Protein AF-A0A9E5NJ63-F1 (afdb_monomer)

Mean predicted aligned error: 15.8 Å

Foldseek 3Di:
DVVVVVVVLPKPKDWLVRVCVVVVHDSVVSVVVVVVCVVVVQKDWDDDPDPPITIITGDPVVCVVVVVVPQDPLNVLQVQLVVLLVVQLVCCVVPVDADEPVSLVSNVPNVVVDDDALSSLLRSQQNCLQRVHPNVVSLVVSVVNVHPSVVVLVVQCVDPDLSSVQSSCVVVVNHDPVSSVVNPPPPPD

Nearest PDB structures (foldseek):
  1ub9-assembly1_A-2  TM=7.214E-01  e=1.408E-01  Pyrococcus horikoshii OT3
  7syo-assembly1_a  TM=7.250E-01  e=2.436E-01  Oryctolagus cuniculus
  2fxa-assembly3_B  TM=5.605E-01  e=1.488E-01  Bacillus subtilis
  5hli-assembly1_A  TM=5.638E-01  e=3.575E-01  Staphylococcus epidermidis
  4nb5-assembly1_C  TM=4.448E-01  e=1.131E-01  Mycobacterium tuberculosis H37Rv

Solvent-accessible surface area (backbone atoms only — not comparable to full-atom values): 10705 Å² total; per-residue (Å²): 119,71,64,61,59,60,54,68,68,55,68,67,70,43,41,57,68,62,50,18,67,74,70,75,46,53,66,66,61,44,49,55,52,50,50,56,38,37,77,69,47,46,33,43,80,45,90,44,101,46,97,85,49,57,31,35,31,63,31,70,84,43,48,63,62,49,60,63,68,68,49,49,75,63,53,52,40,40,53,52,22,51,55,50,48,56,52,42,52,52,42,25,77,75,70,70,47,67,54,50,60,76,54,49,53,48,44,54,68,40,41,92,78,58,87,70,52,47,70,55,32,48,52,51,34,56,16,20,33,56,58,66,47,69,46,71,60,42,49,52,52,21,46,76,55,71,33,68,52,70,61,50,50,58,55,37,55,69,39,90,49,50,62,28,20,40,36,41,28,50,75,71,70,64,68,48,84,53,49,53,72,70,74,55,78,80,80,83,122

Sequence (189 aa):
MIEETRAALVAQEMSQDKIAHKLGLSEDEVEEVLAYLRDRRLIRWLPAESEEEKVFELAHEYMVNKIWVWESKEDVALKRASNLLRRELSNYQKLGLLMGRGGLEVVSEPREALSLSAEELEFVLRSTLAAGYEMGYWLERARDGGVAVEGILKGELESAVPNTRANVAKVLGLWSPELVRGEAIAWLA

pLDDT: mean 78.01, std 18.15, range [33.75, 97.69]

Secondary structure (DSSP, 8-state):
-HHHHHHHTS---EEHHHHHHHHT--HHHHHHHHHHHHHTTSEEEEE-SSTT-EEEEE-HHHHHHHHHHHS-HHHHHHHHHHHHHHHHHHHHHHH-PPPPHHHHHHHHTTGGG----HHHHHHHHHHHHHHTSSHHHHHHHHHHTT--HHHHHHHHHT-S-HHHHHHHHHHTT---HHHHTT--GGG--

Radius of gyration: 27.17 Å; Cα contacts (8 Å, |Δi|>4): 186; chains: 1; bounding box: 62×34×77 Å

Structure (mmCIF, N/CA/C/O backbone):
data_AF-A0A9E5NJ63-F1
#
_entry.id   AF-A0A9E5NJ63-F1
#
loop_
_atom_site.group_PDB
_atom_site.id
_atom_site.type_symbol
_atom_site.label_atom_id
_atom_site.label_alt_id
_atom_site.label_comp_id
_atom_site.label_asym_id
_atom_site.label_entity_id
_atom_site.label_seq_id
_atom_site.pdbx_PDB_ins_code
_atom_site.Cartn_x
_atom_site.Cartn_y
_atom_site.Cartn_z
_atom_site.occupancy
_atom_site.B_iso_or_equiv
_atom_site.auth_seq_id
_atom_site.auth_comp_id
_atom_site.auth_asym_id
_atom_site.auth_atom_id
_atom_site.pdbx_PDB_model_num
ATOM 1 N N . MET A 1 1 ? -5.092 21.892 17.010 1.00 38.78 1 MET A N 1
ATOM 2 C CA . MET A 1 1 ? -6.360 21.242 16.609 1.00 38.78 1 MET A CA 1
ATOM 3 C C . MET A 1 1 ? -6.525 19.804 17.108 1.00 38.78 1 MET A C 1
ATOM 5 O O . MET A 1 1 ? -7.651 19.434 17.390 1.00 38.78 1 MET A O 1
ATOM 9 N N . ILE A 1 2 ? -5.481 18.973 17.269 1.00 40.16 2 ILE A N 1
ATOM 10 C CA . ILE A 1 2 ? -5.667 17.599 17.803 1.00 40.16 2 ILE A CA 1
ATOM 11 C C . ILE A 1 2 ? -5.846 17.580 19.340 1.00 40.16 2 ILE A C 1
ATOM 13 O O . ILE A 1 2 ? -6.562 16.730 19.861 1.00 40.16 2 ILE A O 1
ATOM 17 N N . GLU A 1 3 ? -5.287 18.550 20.070 1.00 34.38 3 GLU A N 1
ATOM 18 C CA . GLU A 1 3 ? -5.418 18.633 21.538 1.00 34.38 3 GLU A CA 1
ATOM 19 C C . GLU A 1 3 ? -6.803 19.069 22.034 1.00 34.38 3 GLU A C 1
ATOM 21 O O . GLU A 1 3 ? -7.262 18.555 23.051 1.00 34.38 3 GLU A O 1
ATOM 26 N N . GLU A 1 4 ? -7.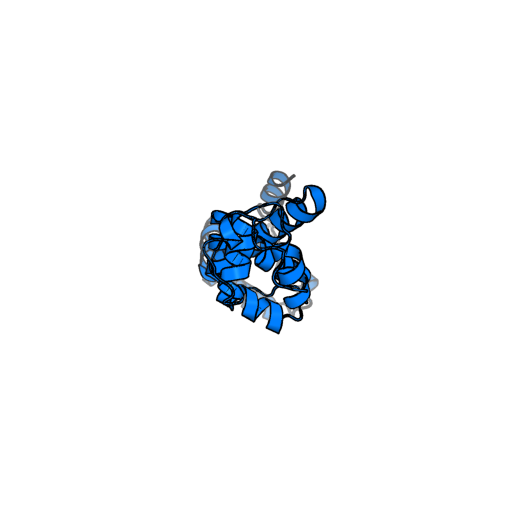520 19.918 21.295 1.00 36.28 4 GLU A N 1
ATOM 27 C CA . GLU A 1 4 ? -8.891 20.324 21.657 1.00 36.28 4 GLU A CA 1
ATOM 28 C C . GLU A 1 4 ? -9.873 19.150 21.546 1.00 36.28 4 GLU A C 1
ATOM 30 O O . GLU A 1 4 ? -10.735 18.972 22.404 1.00 36.28 4 GLU A O 1
ATOM 35 N N . THR A 1 5 ? -9.673 18.265 20.566 1.00 37.00 5 THR A N 1
ATOM 36 C CA . THR A 1 5 ? -10.453 17.021 20.437 1.00 37.00 5 THR A CA 1
ATOM 37 C C . THR A 1 5 ? -10.161 16.034 21.574 1.00 37.00 5 THR A C 1
ATOM 39 O O . THR A 1 5 ? -11.035 15.269 21.968 1.00 37.00 5 THR A O 1
ATOM 42 N N . ARG A 1 6 ? -8.945 16.062 22.140 1.00 34.75 6 ARG A N 1
ATOM 43 C CA . ARG A 1 6 ? -8.534 15.188 23.251 1.00 34.75 6 ARG A CA 1
ATOM 44 C C . ARG A 1 6 ? -9.125 15.640 24.588 1.00 34.75 6 ARG A C 1
ATOM 46 O O . ARG A 1 6 ? -9.427 14.793 25.419 1.00 34.75 6 ARG A O 1
ATOM 53 N N . ALA A 1 7 ? -9.320 16.949 24.762 1.00 33.75 7 ALA A N 1
ATOM 54 C CA . ALA A 1 7 ? -9.982 17.535 25.924 1.00 33.75 7 ALA A CA 1
ATOM 55 C C . ALA A 1 7 ? -11.519 17.470 25.832 1.00 33.75 7 ALA A C 1
ATOM 57 O O . ALA A 1 7 ? -12.177 17.301 26.845 1.00 33.75 7 ALA A O 1
ATOM 58 N N . ALA A 1 8 ? -12.118 17.530 24.638 1.00 36.41 8 ALA A N 1
ATOM 59 C CA . ALA A 1 8 ? -13.574 17.396 24.482 1.00 36.41 8 ALA A CA 1
ATOM 60 C C . ALA A 1 8 ? -14.096 15.957 24.698 1.00 36.41 8 ALA A C 1
ATOM 62 O O . ALA A 1 8 ? -15.280 15.754 24.954 1.00 36.41 8 ALA A O 1
ATOM 63 N N . LEU A 1 9 ? -13.209 14.959 24.617 1.00 41.03 9 LEU A N 1
ATOM 64 C CA . LEU A 1 9 ? -13.460 13.571 25.030 1.00 41.03 9 LEU A CA 1
ATOM 65 C C . LEU A 1 9 ? -13.294 13.357 26.549 1.00 41.03 9 LEU A C 1
ATOM 67 O O . LEU A 1 9 ? -13.453 12.234 27.030 1.00 41.03 9 LEU A O 1
ATOM 71 N N . VAL A 1 10 ? -12.975 14.413 27.306 1.00 43.84 10 VAL A N 1
ATOM 72 C CA . VAL A 1 10 ? -12.920 14.396 28.771 1.00 43.84 10 VAL A CA 1
ATOM 73 C C . VAL A 1 10 ? -14.347 14.523 29.302 1.00 43.84 10 VAL A C 1
ATOM 75 O O . VAL A 1 10 ? -14.981 15.561 29.154 1.00 43.84 10 VAL A O 1
ATOM 78 N N . ALA A 1 11 ? -14.832 13.432 29.901 1.00 51.69 11 ALA A N 1
ATOM 79 C CA . ALA A 1 11 ? -16.025 13.357 30.746 1.00 51.69 11 ALA A CA 1
ATOM 80 C C . ALA A 1 11 ? -17.309 13.953 30.136 1.00 51.69 11 ALA A C 1
ATOM 82 O O . ALA A 1 11 ? -17.865 14.927 30.637 1.00 51.69 11 ALA A O 1
ATOM 83 N N . GLN A 1 12 ? -17.827 13.348 29.063 1.00 58.38 12 GLN A N 1
ATOM 84 C CA . GLN A 1 12 ? -19.203 13.631 28.658 1.00 58.38 12 GLN A CA 1
ATOM 85 C C . GLN A 1 12 ? -20.152 12.837 29.566 1.00 58.38 12 GLN A C 1
ATOM 87 O O . GLN A 1 12 ? -20.436 11.668 29.314 1.00 58.38 12 GLN A O 1
ATOM 92 N N . GLU A 1 13 ? -20.586 13.471 30.651 1.00 65.81 13 GLU A N 1
ATOM 93 C CA . GLU A 1 13 ? -21.641 12.964 31.524 1.00 65.81 13 GLU A CA 1
ATOM 94 C C . GLU A 1 13 ? -22.957 12.881 30.744 1.00 65.81 13 GLU A C 1
ATOM 96 O O . GLU A 1 13 ? -23.382 13.831 30.071 1.00 65.81 13 GLU A O 1
ATOM 101 N N . MET A 1 14 ? -23.599 11.718 30.786 1.00 72.81 14 MET A N 1
ATOM 102 C CA . MET A 1 14 ? -24.884 11.500 30.131 1.00 72.81 14 MET A CA 1
ATOM 103 C C . MET A 1 14 ? -25.823 10.727 31.050 1.00 72.81 14 MET A C 1
ATOM 105 O O . MET A 1 14 ? -25.442 9.708 31.626 1.00 72.81 14 MET A O 1
ATOM 109 N N . SER A 1 15 ? -27.058 11.213 31.167 1.00 76.00 15 SER A N 1
ATOM 110 C CA . SER A 1 15 ? -28.136 10.502 31.849 1.00 76.00 15 SER A CA 1
ATOM 111 C C . SER A 1 15 ? -28.676 9.357 30.988 1.00 76.00 15 SER A C 1
ATOM 113 O O . SER A 1 15 ? -28.612 9.411 29.753 1.00 76.00 15 SER A O 1
ATOM 115 N N . GLN A 1 16 ? -29.212 8.323 31.640 1.00 76.50 16 GLN A N 1
ATOM 116 C CA . GLN A 1 16 ? -29.809 7.151 30.986 1.00 76.50 16 GLN A CA 1
ATOM 117 C C . GLN A 1 16 ? -30.884 7.542 29.960 1.00 76.50 16 GLN A C 1
ATOM 119 O O . GLN A 1 16 ? -30.804 7.128 28.804 1.00 76.50 16 GLN A O 1
ATOM 124 N N . ASP A 1 17 ? -31.805 8.429 30.333 1.00 73.19 17 ASP A N 1
ATOM 125 C CA . ASP A 1 17 ? -32.912 8.887 29.481 1.00 73.19 17 ASP A CA 1
ATOM 126 C C . ASP A 1 17 ? -32.404 9.563 28.203 1.00 73.19 17 ASP A C 1
ATOM 128 O O . ASP A 1 17 ? -32.912 9.356 27.099 1.00 73.19 17 ASP A O 1
ATOM 132 N N . LYS A 1 18 ? -31.324 10.342 28.323 1.00 75.62 18 LYS A N 1
ATOM 133 C CA . LYS A 1 18 ? -30.685 11.015 27.187 1.00 75.62 18 LYS A CA 1
ATOM 134 C C . LYS A 1 18 ? -29.982 10.025 26.257 1.00 75.62 18 LYS A C 1
ATOM 136 O O . LYS A 1 18 ? -29.894 10.287 25.055 1.00 75.62 18 LYS A O 1
ATOM 141 N N . ILE A 1 19 ? -29.464 8.917 26.791 1.00 74.75 19 ILE A N 1
ATOM 142 C CA . ILE A 1 19 ? -28.866 7.825 26.009 1.00 74.75 19 ILE A CA 1
ATOM 143 C C . ILE A 1 19 ? -29.966 7.066 25.260 1.00 74.75 19 ILE A C 1
ATOM 145 O O . ILE A 1 19 ? -29.859 6.914 24.042 1.00 74.75 19 ILE A O 1
ATOM 149 N N . ALA A 1 20 ? -31.043 6.683 25.951 1.00 78.81 20 ALA A N 1
ATOM 150 C CA . ALA A 1 20 ? -32.206 6.013 25.368 1.00 78.81 20 ALA A CA 1
ATOM 151 C C . ALA A 1 20 ? -32.820 6.830 24.228 1.00 78.81 20 ALA A C 1
ATOM 153 O O . ALA A 1 20 ? -32.918 6.352 23.095 1.00 78.81 20 ALA A O 1
ATOM 154 N N . HIS A 1 21 ? -33.090 8.113 24.476 1.00 75.62 21 HIS A N 1
ATOM 155 C CA . HIS A 1 21 ? -33.642 9.018 23.473 1.00 75.62 21 HIS A CA 1
ATOM 156 C C . HIS A 1 21 ? -32.721 9.196 22.252 1.00 75.62 21 HIS A C 1
ATOM 158 O O . HIS A 1 21 ? -33.195 9.282 21.121 1.00 75.62 21 HIS A O 1
ATOM 164 N N . LYS A 1 22 ? -31.396 9.276 22.439 1.00 74.75 22 LYS A N 1
ATOM 165 C CA . LYS A 1 22 ? -30.453 9.429 21.314 1.00 74.75 22 LYS A CA 1
ATOM 166 C C . LYS A 1 22 ? -30.319 8.171 20.463 1.00 74.75 22 LYS A C 1
ATOM 168 O O . LYS A 1 22 ? -30.089 8.290 19.263 1.00 74.75 22 LYS A O 1
ATOM 173 N N . LEU A 1 23 ? -30.385 6.998 21.085 1.00 77.62 23 LEU A N 1
ATOM 174 C CA . LEU A 1 23 ? -30.183 5.718 20.408 1.00 77.62 23 LEU A CA 1
ATOM 175 C C . LEU A 1 23 ? -31.492 5.108 19.893 1.00 77.62 23 LEU A C 1
ATOM 177 O O . LEU A 1 23 ? -31.441 4.148 19.132 1.00 77.62 23 LEU A O 1
ATOM 181 N N . GLY A 1 24 ? -32.642 5.675 20.271 1.00 80.06 24 GLY A N 1
ATOM 182 C CA . GLY A 1 24 ? -33.955 5.138 19.915 1.00 80.06 24 GLY A CA 1
ATOM 183 C C . GLY A 1 24 ? -34.227 3.775 20.555 1.00 80.06 24 GLY A C 1
ATOM 184 O O . GLY A 1 24 ? -34.950 2.974 19.971 1.00 80.06 24 GLY A O 1
ATOM 185 N N . LEU A 1 25 ? -33.615 3.508 21.712 1.00 81.56 25 LEU A N 1
ATOM 186 C CA . LEU A 1 25 ? -33.752 2.262 22.471 1.00 81.56 25 LEU A CA 1
ATOM 187 C C . LEU A 1 25 ? -34.706 2.457 23.652 1.00 81.56 25 LEU A C 1
ATOM 189 O O . LEU A 1 25 ? -34.865 3.578 24.141 1.00 81.56 25 LEU A O 1
ATOM 193 N N . SER A 1 26 ? -35.318 1.372 24.125 1.00 83.69 26 SER A N 1
ATOM 194 C CA . SER A 1 26 ? -36.080 1.400 25.377 1.00 83.69 26 SER A CA 1
ATOM 195 C C . SER A 1 26 ? -35.164 1.559 26.596 1.00 83.69 26 SER A C 1
ATOM 197 O O . SER A 1 26 ? -33.975 1.237 26.552 1.00 83.69 26 SER A O 1
ATOM 199 N N . GLU A 1 27 ? -35.714 2.060 27.702 1.00 76.38 27 GLU A N 1
ATOM 200 C CA . GLU A 1 27 ? -34.960 2.249 28.948 1.00 76.38 27 GLU A CA 1
ATOM 201 C C . GLU A 1 27 ? -34.394 0.931 29.495 1.00 76.38 27 GLU A C 1
ATOM 203 O O . GLU A 1 27 ? -33.254 0.929 29.961 1.00 76.38 27 GLU A O 1
ATOM 208 N N . ASP A 1 28 ? -35.130 -0.177 29.348 1.00 78.69 28 ASP A N 1
ATOM 209 C CA . ASP A 1 28 ? -34.710 -1.523 29.762 1.00 78.69 28 ASP A CA 1
ATOM 210 C C . ASP A 1 28 ? -33.508 -2.030 28.939 1.00 78.69 28 ASP A C 1
ATOM 212 O O . ASP A 1 28 ? -32.529 -2.528 29.497 1.00 78.69 28 ASP A O 1
ATOM 216 N N . GLU A 1 29 ? -33.538 -1.857 27.610 1.00 76.56 29 GLU A N 1
ATOM 217 C CA . GLU A 1 29 ? -32.417 -2.220 26.722 1.00 76.56 29 GLU A CA 1
ATOM 218 C C . GLU A 1 29 ? -31.166 -1.394 27.039 1.00 76.56 29 GLU A C 1
ATOM 220 O O . GLU A 1 29 ? -30.039 -1.897 27.027 1.00 76.56 29 GLU A O 1
ATOM 225 N N . VAL A 1 30 ? -31.353 -0.109 27.345 1.00 81.50 30 VAL A N 1
ATOM 226 C CA . VAL A 1 30 ? -30.253 0.764 27.752 1.00 81.50 30 VAL A CA 1
ATOM 227 C C . VAL A 1 30 ? -29.718 0.360 29.121 1.00 81.50 30 VAL A C 1
ATOM 229 O O . VAL A 1 30 ? -28.501 0.341 29.295 1.00 81.50 30 VAL A O 1
ATOM 232 N N . GLU A 1 31 ? -30.572 -0.008 30.076 1.00 83.12 31 GLU A N 1
ATOM 233 C CA . GLU A 1 31 ? -30.134 -0.480 31.391 1.00 83.12 31 GLU A CA 1
ATOM 234 C C . GLU A 1 31 ? -29.288 -1.754 31.282 1.00 83.12 31 GLU A C 1
ATOM 236 O O . GLU A 1 31 ? -28.230 -1.835 31.911 1.00 83.12 31 GLU A O 1
ATOM 241 N N . GLU A 1 32 ? -29.680 -2.708 30.434 1.00 81.38 32 GLU A N 1
ATOM 242 C CA . GLU A 1 32 ? -28.912 -3.935 30.194 1.00 81.38 32 GLU A CA 1
ATOM 243 C C . GLU A 1 32 ? -27.516 -3.628 29.624 1.00 81.38 32 GLU A C 1
ATOM 245 O O . GLU A 1 32 ? -26.496 -4.128 30.117 1.00 81.38 32 GLU A O 1
ATOM 250 N N . VAL A 1 33 ? -27.443 -2.740 28.628 1.00 79.75 33 VAL A N 1
ATOM 251 C CA . VAL A 1 33 ? -26.171 -2.320 28.021 1.00 79.75 33 VAL A CA 1
ATOM 252 C C . VAL A 1 33 ? -25.306 -1.552 29.023 1.00 79.75 33 VAL A C 1
ATOM 254 O O . VAL A 1 33 ? -24.101 -1.803 29.119 1.00 79.75 33 VAL A O 1
ATOM 257 N N . LEU A 1 34 ? -25.887 -0.639 29.802 1.00 82.06 34 LEU A N 1
ATOM 258 C CA . LEU A 1 34 ? -25.162 0.126 30.817 1.00 82.06 34 LEU A CA 1
ATOM 259 C C . LEU A 1 34 ? -24.651 -0.779 31.944 1.00 82.06 34 LEU A C 1
ATOM 261 O O . LEU A 1 34 ? -23.502 -0.630 32.367 1.00 82.06 34 LEU A O 1
ATOM 265 N N . ALA A 1 35 ? -25.441 -1.761 32.386 1.00 81.69 35 ALA A N 1
ATOM 266 C CA . ALA A 1 35 ? -25.008 -2.768 33.349 1.00 81.69 35 ALA A CA 1
ATOM 267 C C . ALA A 1 35 ? -23.819 -3.576 32.806 1.00 81.69 35 ALA A C 1
ATOM 269 O O . ALA A 1 35 ? -22.787 -3.682 33.473 1.00 81.69 35 ALA A O 1
ATOM 270 N N . TYR A 1 36 ? -23.902 -4.041 31.557 1.00 78.69 36 TYR A N 1
ATOM 271 C CA . TYR A 1 36 ? -22.812 -4.753 30.890 1.00 78.69 36 TYR A CA 1
ATOM 272 C C . TYR A 1 36 ? -21.522 -3.917 30.778 1.00 78.69 36 TYR A C 1
ATOM 274 O O . TYR A 1 36 ? -20.415 -4.413 31.022 1.00 78.69 36 TYR A O 1
ATOM 282 N N . LEU A 1 37 ? -21.635 -2.631 30.431 1.00 78.19 37 LEU A N 1
ATOM 283 C CA . LEU A 1 37 ? -20.492 -1.717 30.326 1.00 78.19 37 LEU A CA 1
ATOM 284 C C . LEU A 1 37 ? -19.875 -1.396 31.696 1.00 78.19 37 LEU A C 1
ATOM 286 O O . LEU A 1 37 ? -18.645 -1.325 31.818 1.00 78.19 37 LEU A O 1
ATOM 290 N N . ARG A 1 38 ? -20.708 -1.242 32.730 1.00 78.44 38 ARG A N 1
ATOM 291 C CA . ARG A 1 38 ? -20.284 -1.032 34.121 1.00 78.44 38 ARG A CA 1
ATOM 292 C C . ARG A 1 38 ? -19.521 -2.240 34.652 1.00 78.44 38 ARG A C 1
ATOM 294 O O . ARG A 1 38 ? -18.434 -2.076 35.205 1.00 78.44 38 ARG A O 1
ATOM 301 N N . ASP A 1 39 ? -20.029 -3.448 34.427 1.00 79.44 39 ASP A N 1
ATOM 302 C CA . ASP A 1 39 ? -19.392 -4.690 34.881 1.00 79.44 39 ASP A CA 1
ATOM 303 C C . ASP A 1 39 ? -18.010 -4.888 34.232 1.00 79.44 39 ASP A C 1
ATOM 305 O O . ASP A 1 39 ? -17.082 -5.437 34.830 1.00 79.44 39 ASP A O 1
ATOM 309 N N . ARG A 1 40 ? -17.820 -4.341 33.024 1.00 72.69 40 ARG A N 1
ATOM 310 C CA . ARG A 1 40 ? -16.531 -4.299 32.314 1.00 72.69 40 ARG A CA 1
ATOM 311 C C . ARG A 1 40 ? -15.636 -3.114 32.684 1.00 72.69 40 ARG A C 1
ATOM 313 O O . ARG A 1 40 ? -14.560 -2.990 32.082 1.00 72.69 40 ARG A O 1
ATOM 320 N N . ARG A 1 41 ? -16.055 -2.294 33.657 1.00 72.44 41 ARG A N 1
ATOM 321 C CA . ARG A 1 41 ? -15.396 -1.073 34.156 1.00 72.44 41 ARG A CA 1
ATOM 322 C C . ARG A 1 41 ? -15.131 -0.023 33.071 1.00 72.44 41 ARG A C 1
ATOM 324 O O . ARG A 1 41 ? -14.158 0.718 33.159 1.00 72.44 41 ARG A O 1
ATOM 331 N N . LEU A 1 42 ? -15.957 0.009 32.024 1.00 68.31 42 LEU A N 1
ATOM 332 C CA . LEU A 1 42 ? -15.833 0.978 30.925 1.00 68.31 42 LEU A CA 1
ATOM 333 C C . LEU A 1 42 ? -16.512 2.309 31.251 1.00 68.31 42 LEU A C 1
ATOM 335 O O . LEU A 1 42 ? -16.070 3.362 30.796 1.00 68.31 42 LEU A O 1
ATOM 339 N N . ILE A 1 43 ? -17.560 2.249 32.066 1.00 78.19 43 ILE A N 1
ATOM 340 C CA . ILE A 1 43 ? -18.289 3.406 32.574 1.00 78.19 43 ILE A CA 1
ATOM 341 C C . ILE A 1 43 ? -18.376 3.323 34.097 1.00 78.19 43 ILE A C 1
ATOM 343 O O . ILE A 1 43 ? -18.341 2.226 34.665 1.00 78.19 43 ILE A O 1
ATOM 347 N N . ARG A 1 44 ? -18.510 4.473 34.756 1.00 75.38 44 ARG A N 1
ATOM 348 C CA . ARG A 1 44 ? -18.872 4.561 36.173 1.00 75.38 44 ARG A CA 1
ATOM 349 C C . ARG A 1 44 ? -20.159 5.358 36.339 1.00 75.38 44 ARG A C 1
ATOM 351 O O . ARG A 1 44 ? -20.432 6.270 35.563 1.00 75.38 44 ARG A O 1
ATOM 358 N N . TRP A 1 45 ? -20.941 4.974 37.343 1.00 78.25 45 TRP A N 1
ATOM 359 C CA . TRP A 1 45 ? -22.110 5.729 37.779 1.00 78.25 45 TRP A CA 1
ATOM 360 C C . TRP A 1 45 ? -21.662 6.827 38.744 1.00 78.25 45 TRP A C 1
ATOM 362 O O . TRP A 1 45 ? -20.834 6.575 39.626 1.00 78.25 45 TRP A O 1
ATOM 372 N N . LEU A 1 46 ? -22.197 8.027 38.554 1.00 68.81 46 LEU A N 1
ATOM 373 C CA . LEU A 1 46 ? -22.062 9.148 39.469 1.00 68.81 46 LEU A CA 1
ATOM 374 C C . LEU A 1 46 ? -23.389 9.356 40.205 1.00 68.81 46 LEU A C 1
ATOM 376 O O . LEU A 1 46 ? -24.447 9.255 39.578 1.00 68.81 46 LEU A O 1
ATOM 380 N N . PRO A 1 47 ? -23.354 9.679 41.507 1.00 57.84 47 PRO A N 1
ATOM 381 C CA . PRO A 1 47 ? -24.546 10.156 42.190 1.00 57.84 47 PRO A CA 1
ATOM 382 C C . PRO A 1 47 ? -24.996 11.473 41.542 1.00 57.84 47 PRO A C 1
ATOM 384 O O . PRO A 1 47 ? -24.213 12.421 41.468 1.00 57.84 47 PRO A O 1
ATOM 387 N N . ALA A 1 48 ? -26.233 11.514 41.049 1.00 60.50 48 ALA A N 1
ATOM 388 C CA . ALA A 1 48 ? -26.857 12.740 40.567 1.00 60.50 48 ALA A CA 1
ATOM 389 C C . ALA A 1 48 ? -27.429 13.560 41.735 1.00 60.50 48 ALA A C 1
ATOM 391 O O . ALA A 1 48 ? -27.507 13.085 42.869 1.00 60.50 48 ALA A O 1
ATOM 392 N N . GLU A 1 49 ? -27.853 14.795 41.456 1.00 56.47 49 GLU A N 1
ATOM 393 C CA . GLU A 1 49 ? -28.488 15.670 42.454 1.00 56.47 49 GLU A CA 1
ATOM 394 C C . GLU A 1 49 ? -29.850 15.139 42.945 1.00 56.47 49 GLU A C 1
ATOM 396 O O . GLU A 1 49 ? -30.317 15.547 44.008 1.00 56.47 49 GLU A 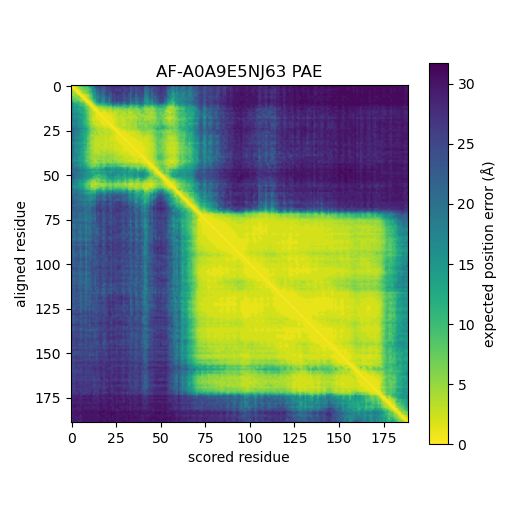O 1
ATOM 401 N N . SER A 1 50 ? -30.468 14.202 42.214 1.00 54.59 50 SER A N 1
ATOM 402 C CA . SER A 1 50 ? -31.687 13.494 42.617 1.00 54.59 50 SER A CA 1
ATOM 403 C C . SER A 1 50 ? -31.462 11.978 42.673 1.00 54.59 50 SER A C 1
ATOM 405 O O . SER A 1 50 ? -30.699 11.431 41.879 1.00 54.59 50 SER A O 1
ATOM 407 N N . GLU A 1 51 ? -32.134 11.282 43.599 1.00 56.72 51 GLU A N 1
ATOM 408 C CA . GLU A 1 51 ? -32.030 9.815 43.742 1.00 56.72 51 GLU A CA 1
ATOM 409 C C . GLU A 1 51 ? -32.576 9.043 42.525 1.00 56.72 51 GLU A C 1
ATOM 411 O O . GLU A 1 51 ? -32.246 7.871 42.342 1.00 56.72 51 GLU A O 1
ATOM 416 N N . GLU A 1 52 ? -33.385 9.692 41.684 1.00 59.56 52 GLU A N 1
ATOM 417 C CA . GLU A 1 52 ? -34.012 9.095 40.500 1.00 59.56 52 GLU A CA 1
ATOM 418 C C . GLU A 1 52 ? -33.138 9.207 39.239 1.00 59.56 52 GLU A C 1
ATOM 420 O O . GLU A 1 52 ? -33.341 8.461 38.282 1.00 59.56 52 GLU A O 1
ATOM 425 N N . GLU A 1 53 ? -32.129 10.084 39.225 1.00 62.00 53 GLU A N 1
ATOM 426 C CA . GLU A 1 53 ? -31.310 10.327 38.039 1.00 62.00 53 GLU A CA 1
ATOM 427 C C . GLU A 1 53 ? -29.993 9.534 38.089 1.00 62.00 53 GLU A C 1
ATOM 429 O O . GLU A 1 53 ? -29.159 9.676 38.986 1.00 62.00 53 GLU A O 1
ATOM 434 N N . LYS A 1 54 ? -29.772 8.670 37.092 1.00 67.75 54 LYS A N 1
ATOM 435 C CA . LYS A 1 54 ? -28.508 7.937 36.937 1.00 67.75 54 LYS A CA 1
ATOM 436 C C . LYS A 1 54 ? -27.631 8.626 35.894 1.00 67.75 54 LYS A C 1
ATOM 438 O O . LYS A 1 54 ? -27.912 8.555 34.696 1.00 67.75 54 LYS A O 1
ATOM 443 N N . VAL A 1 55 ? -26.546 9.259 36.344 1.00 74.94 55 VAL A N 1
ATOM 444 C CA . VAL A 1 55 ? -25.542 9.881 35.467 1.00 74.94 55 VAL A CA 1
ATOM 445 C C . VAL A 1 55 ? -24.364 8.933 35.270 1.00 74.94 55 VAL A C 1
ATOM 447 O O . VAL A 1 55 ? -23.818 8.388 36.230 1.00 74.94 55 VAL A O 1
ATOM 450 N N . PHE A 1 56 ? -23.961 8.735 34.017 1.00 74.94 56 PHE A N 1
ATOM 451 C CA . PHE A 1 56 ? -22.842 7.871 33.657 1.00 74.94 56 PHE A CA 1
ATOM 452 C C . PHE A 1 56 ? -21.718 8.674 33.021 1.00 74.94 56 PHE A C 1
ATOM 454 O O . PHE A 1 56 ? -21.953 9.564 32.203 1.00 74.94 56 PHE A O 1
ATOM 461 N N . GLU A 1 57 ? -20.486 8.299 33.349 1.00 75.69 57 GLU A N 1
ATOM 462 C CA . GLU A 1 57 ? -19.294 8.821 32.692 1.00 75.69 57 GLU A CA 1
ATOM 463 C C . GLU A 1 57 ? -18.325 7.704 32.286 1.00 75.69 57 GLU A C 1
ATOM 465 O O . GLU A 1 57 ? -18.327 6.598 32.838 1.00 75.69 57 GLU A O 1
ATOM 470 N N . LEU A 1 58 ? -17.479 8.001 31.300 1.00 71.94 58 LEU A N 1
ATOM 471 C CA . LEU A 1 58 ? -16.468 7.077 30.796 1.00 71.94 58 LEU A CA 1
ATOM 472 C C . LEU A 1 58 ? -15.296 6.967 31.776 1.00 71.94 58 LEU A C 1
ATOM 474 O O . LEU A 1 58 ? -14.645 7.958 32.102 1.00 71.94 58 LEU A O 1
ATOM 4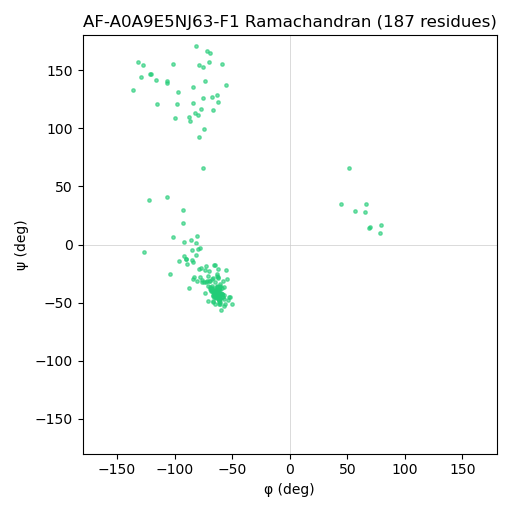78 N N . ALA A 1 59 ? -14.959 5.740 32.177 1.00 69.81 59 ALA A N 1
ATOM 479 C CA . ALA A 1 59 ? -13.804 5.486 33.029 1.00 69.81 59 ALA A CA 1
ATOM 480 C C . ALA A 1 59 ? -12.502 5.633 32.215 1.00 69.81 59 ALA A C 1
ATOM 482 O O . ALA A 1 59 ? -12.076 4.719 31.499 1.00 69.81 59 ALA A O 1
ATOM 483 N N . HIS A 1 60 ? -11.853 6.795 32.333 1.00 55.44 60 HIS A N 1
ATOM 484 C CA . HIS A 1 60 ? -10.660 7.160 31.556 1.00 55.44 60 HIS A CA 1
ATOM 485 C C . HIS A 1 60 ? -9.487 6.169 31.729 1.00 55.44 60 HIS A C 1
ATOM 487 O O . HIS A 1 60 ? -8.734 5.922 30.788 1.00 55.44 60 HIS A O 1
ATOM 493 N N . GLU A 1 61 ? -9.356 5.531 32.896 1.00 54.84 61 GLU A N 1
ATOM 494 C CA . GLU A 1 61 ? -8.269 4.582 33.189 1.00 54.84 61 GLU A CA 1
ATOM 495 C C . GLU A 1 61 ? -8.374 3.246 32.423 1.00 54.84 61 GLU A C 1
ATOM 497 O O . GLU A 1 61 ? -7.357 2.588 32.195 1.00 54.84 61 GLU A O 1
ATOM 502 N N . TYR A 1 62 ? -9.570 2.848 31.967 1.00 49.66 62 TYR A N 1
ATOM 503 C CA . TYR A 1 62 ? -9.786 1.550 31.305 1.00 49.66 62 TYR A CA 1
ATOM 504 C C . TYR A 1 62 ? -9.946 1.644 29.786 1.00 49.66 62 TYR A C 1
ATOM 506 O O . TYR A 1 62 ? -9.621 0.683 29.082 1.00 49.66 62 TYR A O 1
ATOM 514 N N . MET A 1 63 ? -10.386 2.790 29.257 1.00 50.97 63 MET A N 1
ATOM 515 C CA . MET A 1 63 ? -10.500 2.976 27.808 1.00 50.97 63 MET A CA 1
ATOM 516 C C . MET A 1 63 ? -9.141 3.017 27.116 1.00 50.97 63 MET A C 1
ATOM 518 O O . MET A 1 63 ? -8.993 2.441 26.041 1.00 50.97 63 MET A O 1
ATOM 522 N N . VAL A 1 64 ? -8.133 3.632 27.744 1.00 51.25 64 VAL A N 1
ATOM 523 C CA . VAL A 1 64 ? -6.795 3.723 27.145 1.00 51.25 64 VAL A CA 1
ATOM 524 C C . VAL A 1 64 ? -6.216 2.324 26.945 1.00 51.25 64 VAL A C 1
ATOM 526 O O . VAL A 1 64 ? -5.765 2.019 25.852 1.00 51.25 64 VAL A O 1
ATOM 529 N N . ASN A 1 65 ? -6.326 1.421 27.922 1.00 47.62 65 ASN A N 1
ATOM 530 C CA . ASN A 1 65 ? -5.809 0.061 27.756 1.00 47.62 65 ASN A CA 1
ATOM 531 C C . ASN A 1 65 ? -6.670 -0.825 26.842 1.00 47.62 65 ASN A C 1
ATOM 533 O O . ASN A 1 65 ? -6.114 -1.677 26.158 1.00 47.62 65 ASN A O 1
ATOM 537 N N . LYS A 1 66 ? -8.000 -0.653 26.783 1.00 47.53 66 LYS A N 1
ATOM 538 C CA . LYS A 1 66 ? -8.849 -1.516 25.939 1.00 47.53 66 LYS A CA 1
ATOM 539 C C . LYS A 1 66 ? -8.928 -1.095 24.472 1.00 47.53 66 LYS A C 1
ATOM 541 O O . LYS A 1 66 ? -9.051 -1.977 23.632 1.00 47.53 66 LYS A O 1
ATOM 546 N N . ILE A 1 67 ? -8.768 0.190 24.148 1.00 50.12 67 ILE A N 1
ATOM 547 C CA . ILE A 1 67 ? -8.696 0.644 22.747 1.00 50.12 67 ILE A CA 1
ATOM 548 C C . ILE A 1 67 ? -7.422 0.102 22.072 1.00 50.12 67 ILE A C 1
ATOM 550 O O . ILE A 1 67 ? -7.486 -0.352 20.936 1.00 50.12 67 ILE A O 1
ATOM 554 N N . TRP A 1 68 ? -6.296 0.028 22.793 1.00 46.34 68 TRP A N 1
ATOM 555 C CA . TRP A 1 68 ? -5.063 -0.596 22.285 1.00 46.34 68 TRP A CA 1
ATOM 556 C C . TRP A 1 68 ? -5.114 -2.130 22.224 1.00 46.34 68 TRP A C 1
ATOM 558 O O . TRP A 1 68 ? -4.360 -2.730 21.469 1.00 46.34 68 TRP A O 1
ATOM 568 N N . VAL A 1 69 ? -5.989 -2.772 23.004 1.00 49.00 69 VAL A N 1
ATOM 569 C CA . VAL A 1 69 ? -6.166 -4.239 23.007 1.00 49.00 69 VAL A CA 1
ATOM 570 C C . VAL A 1 69 ? -7.136 -4.708 21.911 1.00 49.00 69 VAL A C 1
ATOM 572 O O . VAL A 1 69 ? -7.183 -5.899 21.615 1.00 49.00 69 VAL A O 1
ATOM 575 N N . TRP A 1 70 ? -7.900 -3.803 21.290 1.00 50.03 70 TRP A N 1
ATOM 576 C CA . TRP A 1 70 ? -8.851 -4.140 20.221 1.00 50.03 70 TRP A CA 1
ATOM 577 C C . TRP A 1 70 ? -8.311 -3.956 18.806 1.00 50.03 70 TRP A C 1
ATOM 579 O O . TRP A 1 70 ? -8.909 -4.488 17.877 1.00 50.03 70 TRP A O 1
ATOM 589 N N . GLU A 1 71 ? -7.187 -3.262 18.630 1.00 55.12 71 GLU A N 1
ATOM 590 C CA . GLU A 1 71 ? -6.456 -3.304 17.364 1.00 55.12 71 GLU A CA 1
ATOM 591 C C . GLU A 1 71 ? -5.485 -4.476 17.414 1.00 55.12 71 GLU A C 1
ATOM 593 O O . GLU A 1 71 ? -4.503 -4.471 18.164 1.00 55.12 71 GLU A O 1
ATOM 598 N N . SER A 1 72 ? -5.767 -5.513 16.629 1.00 70.88 72 SER A N 1
ATOM 599 C CA . SER A 1 72 ? -4.800 -6.583 16.441 1.00 70.88 72 SER A CA 1
ATOM 600 C C . SER A 1 72 ? -3.504 -5.991 15.865 1.00 70.88 72 SER A C 1
ATOM 602 O O . SER A 1 72 ? -3.501 -4.941 15.217 1.00 70.88 72 SER A O 1
ATOM 604 N N . LYS A 1 73 ? -2.361 -6.655 16.077 1.00 75.12 73 LYS A N 1
ATOM 605 C CA . LYS A 1 73 ? -1.100 -6.225 15.441 1.00 7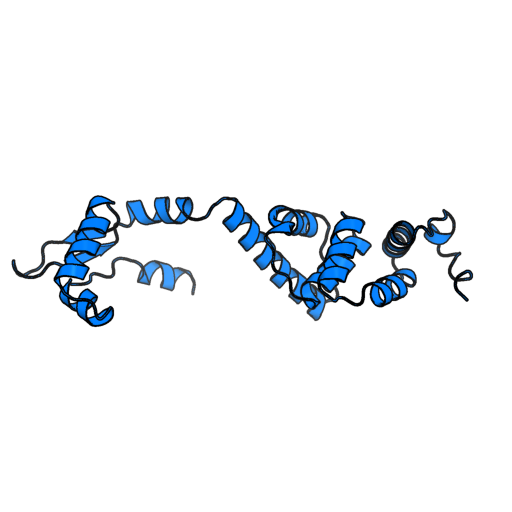5.12 73 LYS A CA 1
ATOM 606 C C . LYS A 1 73 ? -1.242 -6.110 13.915 1.00 75.12 73 LYS A C 1
ATOM 608 O O . LYS A 1 73 ? -0.586 -5.267 13.309 1.00 75.12 73 LYS A O 1
ATOM 613 N N . GLU A 1 74 ? -2.119 -6.923 13.331 1.00 77.69 74 GLU A N 1
ATOM 614 C CA . GLU A 1 74 ? -2.477 -6.899 11.914 1.00 77.69 74 GLU A CA 1
ATOM 615 C C . GLU A 1 74 ? -3.220 -5.609 11.537 1.00 77.69 74 GLU A C 1
ATOM 617 O O . GLU A 1 74 ? -2.846 -4.969 10.555 1.00 77.69 74 GLU A O 1
ATOM 622 N N . ASP A 1 75 ? -4.174 -5.146 12.352 1.00 82.25 75 ASP A N 1
ATOM 623 C CA . ASP A 1 75 ? -4.882 -3.874 12.128 1.00 82.25 75 ASP A CA 1
ATOM 624 C C . ASP A 1 75 ? -3.933 -2.673 12.185 1.00 82.25 75 ASP A C 1
ATOM 626 O O . ASP A 1 75 ? -4.013 -1.756 11.360 1.00 82.25 75 ASP A O 1
ATOM 630 N N . VAL A 1 76 ? -2.993 -2.686 13.136 1.00 86.25 76 VAL A N 1
ATOM 631 C CA . VAL A 1 76 ? -1.975 -1.634 13.264 1.00 86.25 76 VAL A CA 1
ATOM 632 C C . VAL A 1 76 ? -1.065 -1.618 12.034 1.00 86.25 76 VAL A C 1
ATOM 634 O O . VAL A 1 76 ? -0.799 -0.546 11.479 1.00 86.25 76 VAL A O 1
ATOM 637 N N . ALA A 1 77 ? -0.605 -2.788 11.581 1.00 87.31 77 ALA A N 1
ATOM 638 C CA . ALA A 1 77 ? 0.225 -2.913 10.386 1.00 87.31 77 ALA A CA 1
ATOM 639 C C . ALA A 1 77 ? -0.526 -2.445 9.130 1.00 87.31 77 ALA A C 1
ATOM 641 O O . ALA A 1 77 ? 0.002 -1.639 8.362 1.00 87.31 77 ALA A O 1
ATOM 642 N N . LEU A 1 78 ? -1.786 -2.856 8.965 1.00 90.81 78 LEU A N 1
ATOM 643 C CA . LEU A 1 78 ? -2.629 -2.482 7.832 1.00 90.81 78 LEU A CA 1
ATOM 644 C C . LEU A 1 78 ? -2.867 -0.969 7.768 1.00 90.81 78 LEU A C 1
ATOM 646 O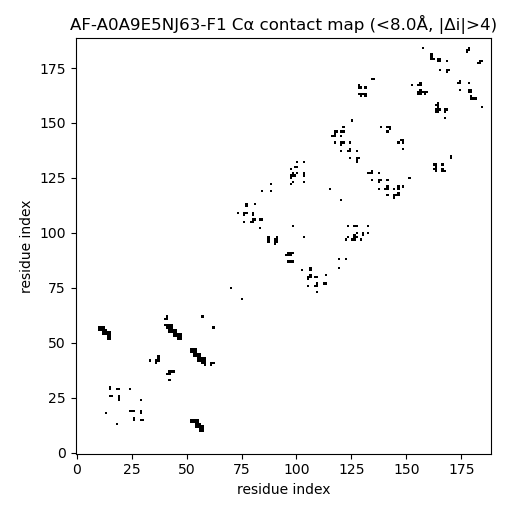 O . LEU A 1 78 ? -2.693 -0.349 6.713 1.00 90.81 78 LEU A O 1
ATOM 650 N N . LYS A 1 79 ? -3.202 -0.344 8.903 1.00 88.44 79 LYS A N 1
ATOM 651 C CA . LYS A 1 79 ? -3.367 1.116 8.996 1.00 88.44 79 LYS A CA 1
ATOM 652 C C . LYS A 1 79 ? -2.066 1.846 8.700 1.00 88.44 79 LYS A C 1
ATOM 654 O O . LYS A 1 79 ? -2.068 2.848 7.983 1.00 88.44 79 LYS A O 1
ATOM 659 N N . ARG A 1 80 ? -0.944 1.352 9.229 1.00 92.81 80 ARG A N 1
ATOM 660 C CA . ARG A 1 80 ? 0.381 1.928 8.979 1.00 92.81 80 ARG A CA 1
ATOM 661 C C . ARG A 1 80 ? 0.737 1.878 7.493 1.00 92.81 80 ARG A C 1
ATOM 663 O O . ARG A 1 80 ? 1.143 2.905 6.951 1.00 92.81 80 ARG A O 1
ATOM 670 N N . ALA A 1 81 ? 0.553 0.730 6.846 1.00 94.56 81 ALA A N 1
ATOM 671 C CA . ALA A 1 81 ? 0.806 0.548 5.422 1.00 94.56 81 ALA A CA 1
ATOM 672 C C . ALA A 1 81 ? -0.098 1.439 4.560 1.00 94.56 81 ALA A C 1
ATOM 674 O O . ALA A 1 81 ? 0.400 2.144 3.687 1.00 94.56 81 ALA A O 1
ATOM 675 N N . SER A 1 82 ? -1.398 1.493 4.861 1.00 93.50 82 SER A N 1
ATOM 676 C CA . SER A 1 82 ? -2.366 2.318 4.123 1.00 93.50 82 SER A CA 1
ATOM 677 C C . SER A 1 82 ? -2.041 3.814 4.218 1.00 93.50 82 SER A C 1
ATOM 679 O O . SER A 1 82 ? -2.033 4.531 3.218 1.00 93.50 82 SER A O 1
ATOM 681 N N . ASN A 1 83 ? -1.706 4.302 5.418 1.00 95.38 83 ASN A N 1
ATOM 682 C CA . ASN A 1 83 ? -1.332 5.703 5.625 1.00 95.38 83 ASN A CA 1
ATOM 683 C C . ASN A 1 83 ? -0.020 6.065 4.923 1.00 95.38 83 ASN A C 1
ATOM 685 O O . ASN A 1 83 ? 0.095 7.146 4.339 1.00 95.38 83 ASN A O 1
ATOM 689 N N . LEU A 1 84 ? 0.967 5.167 4.977 1.00 96.25 84 LEU A N 1
ATOM 690 C CA . LEU A 1 84 ? 2.218 5.326 4.248 1.00 96.25 84 LEU A CA 1
ATOM 691 C C . LEU A 1 84 ? 1.952 5.402 2.742 1.00 96.25 84 LEU A C 1
ATOM 693 O O . LEU A 1 84 ? 2.395 6.352 2.102 1.00 96.25 84 LEU A O 1
ATOM 697 N N . LEU A 1 85 ? 1.202 4.443 2.199 1.00 96.25 85 LEU A N 1
ATOM 698 C CA . LEU A 1 85 ? 0.905 4.359 0.775 1.00 96.25 85 LEU A CA 1
ATOM 699 C C . LEU A 1 85 ? 0.207 5.622 0.272 1.00 96.25 85 LEU A C 1
ATOM 701 O O . LEU A 1 85 ? 0.643 6.202 -0.715 1.00 96.25 85 LEU A O 1
ATOM 705 N N . ARG A 1 86 ? -0.791 6.120 1.009 1.00 95.44 86 ARG A N 1
ATOM 706 C CA . ARG A 1 86 ? -1.488 7.368 0.676 1.00 95.44 86 ARG A CA 1
ATOM 707 C C . ARG A 1 86 ? -0.547 8.571 0.616 1.00 95.44 86 ARG A C 1
ATOM 709 O O . ARG A 1 86 ? -0.659 9.408 -0.280 1.00 95.44 86 ARG A O 1
ATOM 716 N N . ARG A 1 87 ? 0.376 8.679 1.577 1.00 96.75 87 ARG A N 1
ATOM 717 C CA . ARG A 1 87 ? 1.360 9.768 1.614 1.00 96.75 87 ARG A CA 1
ATOM 718 C C . ARG A 1 87 ? 2.332 9.669 0.443 1.00 96.75 87 ARG A C 1
ATOM 720 O O . ARG A 1 87 ? 2.559 10.668 -0.232 1.00 96.75 87 ARG A O 1
ATOM 727 N N . GLU A 1 88 ? 2.892 8.488 0.205 1.00 97.50 88 GLU A N 1
ATOM 728 C CA . GLU A 1 88 ? 3.878 8.289 -0.858 1.00 97.50 88 GLU A CA 1
ATOM 729 C C . GLU A 1 88 ? 3.252 8.402 -2.252 1.00 97.50 88 GLU A C 1
ATOM 731 O O . GLU A 1 88 ? 3.852 9.020 -3.124 1.00 97.50 88 GLU A O 1
ATOM 736 N N . LEU A 1 89 ? 2.014 7.940 -2.448 1.00 96.94 89 LEU A N 1
ATOM 737 C CA . LEU A 1 89 ? 1.276 8.165 -3.691 1.00 96.94 89 LEU A CA 1
ATOM 738 C C . LEU A 1 89 ? 1.047 9.663 -3.929 1.00 96.94 89 LEU A C 1
ATOM 740 O O . LEU A 1 89 ? 1.278 10.160 -5.029 1.00 96.94 89 LEU A O 1
ATOM 744 N N . SER A 1 90 ? 0.681 10.422 -2.889 1.00 95.69 90 SER A N 1
ATOM 745 C CA . SER A 1 90 ? 0.589 11.880 -3.020 1.00 95.69 90 SER A CA 1
ATOM 746 C C . SER A 1 90 ? 1.943 12.521 -3.346 1.00 95.69 90 SER A C 1
ATOM 748 O O . SER A 1 90 ? 1.961 13.517 -4.072 1.00 95.69 90 SER A O 1
ATOM 750 N N . ASN A 1 91 ? 3.053 12.016 -2.802 1.00 95.00 91 ASN A N 1
ATOM 751 C CA . ASN A 1 91 ? 4.393 12.509 -3.131 1.00 95.00 91 ASN A CA 1
ATOM 752 C C . ASN A 1 91 ? 4.740 12.201 -4.587 1.00 95.00 91 ASN A C 1
ATOM 754 O O . ASN A 1 91 ? 5.273 13.062 -5.282 1.00 95.00 91 ASN A O 1
ATOM 758 N N . TYR A 1 92 ? 4.390 11.011 -5.063 1.00 96.31 92 TYR A N 1
ATOM 759 C CA . TYR A 1 92 ? 4.574 10.608 -6.447 1.00 96.31 92 TYR A CA 1
ATOM 760 C C . TYR A 1 92 ? 3.792 11.501 -7.411 1.00 96.31 92 TYR A C 1
ATOM 762 O O . TYR A 1 92 ? 4.374 12.066 -8.329 1.00 96.31 92 TYR A O 1
ATOM 770 N N . GLN A 1 93 ? 2.506 11.732 -7.154 1.00 94.12 93 GLN A N 1
ATOM 771 C CA . GLN A 1 93 ? 1.673 12.597 -7.994 1.00 94.12 93 GLN A CA 1
ATOM 772 C C . GLN A 1 93 ? 2.187 14.046 -8.052 1.00 94.12 93 GLN A C 1
ATOM 774 O O . GLN A 1 93 ? 2.060 14.709 -9.078 1.00 94.12 93 GLN A O 1
ATOM 779 N N . LYS A 1 94 ? 2.762 14.556 -6.954 1.00 95.06 94 LYS A N 1
ATOM 780 C CA . LYS A 1 94 ? 3.235 15.949 -6.863 1.00 95.06 94 LYS A CA 1
ATOM 781 C C . LYS A 1 94 ? 4.667 16.146 -7.352 1.00 95.06 94 LYS A C 1
ATOM 783 O O . LYS A 1 94 ? 4.976 17.198 -7.899 1.00 95.06 94 LYS A O 1
ATOM 788 N N . LEU A 1 95 ? 5.547 15.184 -7.080 1.00 94.56 95 LEU A N 1
ATOM 789 C CA . LEU A 1 95 ? 7.002 15.329 -7.205 1.00 94.56 95 LEU A CA 1
ATOM 790 C C . LEU A 1 95 ? 7.647 14.238 -8.072 1.00 94.56 95 LEU A C 1
ATOM 792 O O . LEU A 1 95 ? 8.850 14.293 -8.309 1.00 94.56 95 LEU A O 1
ATOM 796 N N . GLY A 1 96 ? 6.890 13.231 -8.511 1.00 92.56 96 GLY A N 1
ATOM 797 C CA . GLY A 1 96 ? 7.405 12.088 -9.270 1.00 92.56 96 GLY A CA 1
ATOM 798 C C . GLY A 1 96 ? 8.285 11.136 -8.453 1.00 92.56 96 GLY A C 1
ATOM 799 O O . GLY A 1 96 ? 9.015 10.333 -9.029 1.00 92.56 96 GLY A O 1
ATOM 800 N N . LEU A 1 97 ? 8.256 11.222 -7.119 1.00 93.56 97 LEU A N 1
ATOM 801 C CA . LEU A 1 97 ? 9.104 10.412 -6.243 1.00 93.56 97 LEU A CA 1
ATOM 802 C C . LEU A 1 97 ? 8.478 9.040 -5.982 1.00 93.56 97 LEU A C 1
ATOM 804 O O . LEU A 1 97 ? 7.372 8.947 -5.456 1.00 93.56 97 LEU A O 1
ATOM 808 N N . LEU A 1 98 ? 9.203 7.978 -6.337 1.00 95.50 98 LEU A N 1
ATOM 809 C CA . LEU A 1 98 ? 8.800 6.598 -6.068 1.00 95.50 98 LEU A CA 1
ATOM 810 C C . LEU A 1 98 ? 9.071 6.199 -4.615 1.00 95.50 98 LEU A C 1
ATOM 812 O O . LEU A 1 98 ? 9.981 6.720 -3.964 1.00 95.50 98 LEU A O 1
ATOM 816 N N . MET A 1 99 ? 8.304 5.226 -4.122 1.00 95.75 99 MET A N 1
ATOM 817 C CA . MET A 1 99 ? 8.491 4.686 -2.782 1.00 95.75 99 MET A CA 1
ATOM 818 C C . MET A 1 99 ? 9.822 3.930 -2.694 1.00 95.75 99 MET A C 1
ATOM 820 O O . MET A 1 99 ? 10.101 3.017 -3.470 1.00 95.75 99 MET A O 1
ATOM 824 N N . GLY A 1 100 ? 10.647 4.296 -1.713 1.00 94.56 100 GLY A N 1
ATOM 825 C CA . GLY A 1 100 ? 11.890 3.583 -1.427 1.00 94.56 100 GLY A CA 1
ATOM 826 C C . GLY A 1 100 ? 11.654 2.210 -0.789 1.00 94.56 100 GLY A C 1
ATOM 827 O O . GLY A 1 100 ? 10.584 1.918 -0.255 1.00 94.56 100 GLY A O 1
ATOM 828 N N . ARG A 1 101 ? 12.704 1.383 -0.758 1.00 94.69 101 ARG A N 1
ATOM 829 C CA . ARG A 1 101 ? 12.653 0.007 -0.236 1.00 94.69 101 ARG A CA 1
ATOM 830 C C . ARG A 1 101 ? 12.061 -0.117 1.174 1.00 94.69 101 ARG A C 1
ATOM 832 O O . ARG A 1 101 ? 11.209 -0.966 1.386 1.00 94.69 101 ARG A O 1
ATOM 839 N N . GLY A 1 102 ? 12.459 0.738 2.118 1.00 95.12 102 GLY A N 1
ATOM 840 C CA . GLY A 1 102 ? 11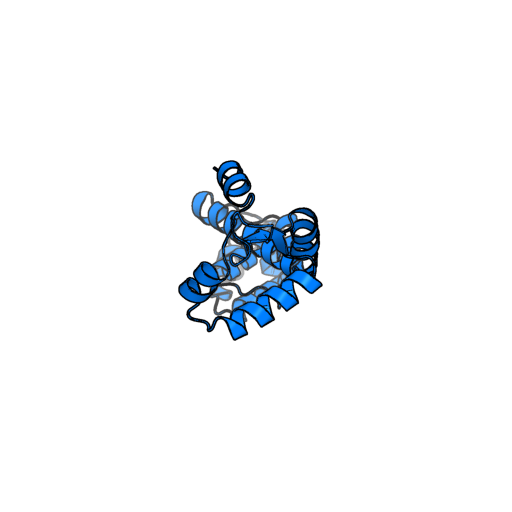.916 0.679 3.483 1.00 95.12 102 GLY A CA 1
ATOM 841 C C . GLY A 1 102 ? 10.410 0.960 3.549 1.00 95.12 102 GLY A C 1
ATOM 842 O O . GLY A 1 102 ? 9.725 0.454 4.430 1.00 95.12 102 GLY A O 1
ATOM 843 N N . GLY A 1 103 ? 9.871 1.732 2.598 1.00 95.00 103 GLY A N 1
ATOM 844 C CA . GLY A 1 103 ? 8.428 1.908 2.470 1.00 95.00 103 GLY A CA 1
ATOM 845 C C . GLY A 1 103 ? 7.747 0.666 1.894 1.00 95.00 103 GLY A C 1
ATOM 846 O O . GLY A 1 103 ? 6.716 0.240 2.409 1.00 95.00 103 GLY A O 1
ATOM 847 N N . LEU A 1 104 ? 8.364 0.047 0.884 1.00 97.38 104 LEU A N 1
ATOM 848 C CA . LEU A 1 104 ? 7.877 -1.199 0.289 1.00 97.38 104 LEU A CA 1
ATOM 849 C C . LEU A 1 104 ? 7.838 -2.345 1.301 1.00 97.38 104 LEU A C 1
ATOM 851 O O . LEU A 1 104 ? 6.887 -3.115 1.290 1.00 97.38 104 LEU A O 1
ATOM 855 N N . GLU A 1 105 ? 8.814 -2.428 2.205 1.00 96.50 105 GLU A N 1
ATOM 856 C CA . GLU A 1 105 ? 8.828 -3.409 3.299 1.00 96.50 105 GLU A CA 1
ATOM 857 C C . GLU A 1 105 ? 7.616 -3.230 4.231 1.00 96.50 105 GLU A C 1
ATOM 859 O O . GLU A 1 105 ? 6.950 -4.205 4.568 1.00 96.50 105 GLU A O 1
ATOM 864 N N . VAL A 1 106 ? 7.259 -1.985 4.569 1.00 94.88 106 VAL A N 1
ATOM 865 C CA . VAL A 1 106 ? 6.076 -1.680 5.396 1.00 94.88 106 VAL A CA 1
ATOM 866 C C . VAL A 1 106 ? 4.768 -2.007 4.670 1.00 94.88 106 VAL A C 1
ATOM 868 O O . VAL A 1 106 ? 3.828 -2.481 5.297 1.00 94.88 106 VAL A O 1
ATOM 871 N N . VAL A 1 107 ? 4.685 -1.757 3.360 1.00 95.81 107 VAL A N 1
ATOM 872 C CA . VAL A 1 107 ? 3.501 -2.104 2.550 1.00 95.81 107 VAL A CA 1
ATOM 873 C C . VAL A 1 107 ? 3.395 -3.615 2.330 1.00 95.81 107 VAL A C 1
ATOM 875 O O . VAL A 1 107 ? 2.293 -4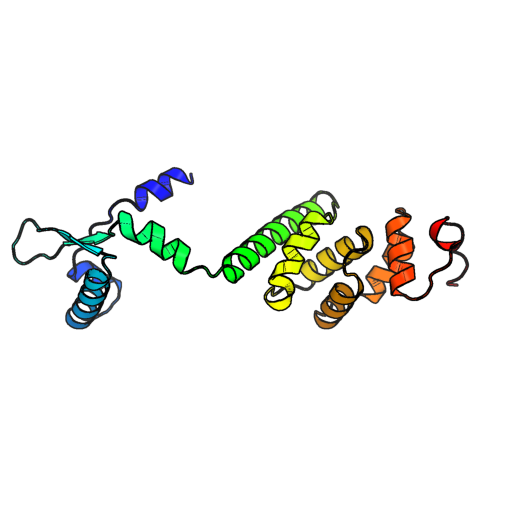.153 2.253 1.00 95.81 107 VAL A O 1
ATOM 878 N N . SER A 1 108 ? 4.528 -4.311 2.259 1.00 94.44 108 SER A N 1
ATOM 879 C CA . SER A 1 108 ? 4.563 -5.750 1.992 1.00 94.44 108 SER A CA 1
ATOM 880 C C . SER A 1 108 ? 4.239 -6.596 3.223 1.00 94.44 108 SER A C 1
ATOM 882 O O . SER A 1 108 ? 3.806 -7.732 3.070 1.00 94.44 108 SER A O 1
ATOM 884 N N . GLU A 1 109 ? 4.377 -6.051 4.433 1.00 92.06 109 GLU A N 1
ATOM 885 C CA . GLU A 1 109 ? 4.056 -6.754 5.680 1.00 92.06 109 GLU A CA 1
ATOM 886 C C . GLU A 1 109 ? 2.573 -7.192 5.752 1.00 92.06 109 GLU A C 1
ATOM 888 O O . GLU A 1 109 ? 2.322 -8.394 5.835 1.00 92.06 109 GLU A O 1
ATOM 893 N N . PRO A 1 110 ? 1.568 -6.300 5.628 1.00 92.31 110 PRO A N 1
ATOM 894 C CA . PRO A 1 110 ? 0.156 -6.686 5.595 1.00 92.31 110 PRO A CA 1
ATOM 895 C C . PRO A 1 110 ? -0.356 -6.906 4.162 1.00 92.31 110 PRO A C 1
ATOM 897 O O . PRO A 1 110 ? -1.530 -6.648 3.891 1.00 92.31 110 PRO A O 1
ATOM 900 N N . ARG A 1 111 ? 0.507 -7.329 3.220 1.00 91.44 111 ARG A N 1
ATOM 901 C CA . ARG A 1 111 ? 0.185 -7.314 1.782 1.00 91.44 111 ARG A CA 1
ATOM 902 C C . ARG A 1 111 ? -1.148 -7.971 1.471 1.00 91.44 111 ARG A C 1
ATOM 904 O O . ARG A 1 111 ? -1.978 -7.311 0.859 1.00 91.44 111 ARG A O 1
ATOM 911 N N . GLU A 1 112 ? -1.404 -9.185 1.948 1.00 90.62 112 GLU A N 1
ATOM 912 C CA . GLU A 1 112 ? -2.638 -9.939 1.660 1.00 90.62 112 GLU A CA 1
ATOM 913 C C . GLU A 1 112 ? -3.920 -9.272 2.187 1.00 90.62 112 GLU A C 1
ATOM 915 O O . GLU A 1 112 ? -4.992 -9.478 1.629 1.00 90.62 112 GLU A O 1
ATOM 920 N N . ALA A 1 113 ? -3.815 -8.444 3.230 1.00 87.75 113 ALA A N 1
ATOM 921 C CA . ALA A 1 113 ? -4.948 -7.724 3.808 1.00 87.75 113 ALA A CA 1
ATOM 922 C C . ALA A 1 113 ? -5.178 -6.341 3.166 1.00 87.75 113 ALA A C 1
ATOM 924 O O . ALA A 1 113 ? -6.215 -5.716 3.396 1.00 87.75 113 ALA A O 1
ATOM 925 N N . LEU A 1 114 ? -4.226 -5.836 2.371 1.00 91.00 114 LEU A N 1
ATOM 926 C CA . LEU A 1 114 ? -4.353 -4.549 1.690 1.00 91.00 114 LEU A CA 1
ATOM 927 C C . LEU A 1 114 ? -5.269 -4.656 0.471 1.00 91.00 114 LEU A C 1
ATOM 929 O O . LEU A 1 114 ? -4.928 -5.286 -0.529 1.00 91.00 114 LEU A O 1
ATOM 933 N N . SER A 1 115 ? -6.387 -3.937 0.525 1.00 91.38 115 SER A N 1
ATOM 934 C CA . SER A 1 115 ? -7.209 -3.650 -0.647 1.00 91.38 115 SER A CA 1
ATOM 935 C C . SER A 1 115 ? -6.671 -2.402 -1.342 1.00 91.38 115 SER A C 1
ATOM 937 O O . SER A 1 115 ? -6.849 -1.295 -0.839 1.00 91.38 115 SER A O 1
ATOM 939 N N . LEU A 1 116 ? -6.019 -2.586 -2.488 1.00 93.44 116 LEU A N 1
ATOM 940 C CA . LEU A 1 116 ? -5.405 -1.508 -3.262 1.00 93.44 116 LEU A CA 1
ATOM 941 C C . LEU A 1 116 ? -6.212 -1.211 -4.525 1.00 93.44 116 LEU A C 1
ATOM 943 O O . LEU A 1 116 ? -6.660 -2.123 -5.218 1.00 93.44 116 LEU A O 1
ATOM 947 N N . SER A 1 117 ? -6.369 0.069 -4.842 1.00 94.75 117 SER A N 1
ATOM 948 C CA . SER A 1 117 ? -6.881 0.514 -6.139 1.00 94.75 117 SER A CA 1
ATOM 949 C C . SER A 1 117 ? -5.874 0.248 -7.267 1.00 94.75 117 SER A C 1
ATOM 951 O O . SER A 1 117 ? -4.686 0.037 -7.023 1.00 94.75 117 SER A O 1
ATOM 953 N N . ALA A 1 118 ? -6.327 0.307 -8.523 1.00 94.50 118 ALA A N 1
ATOM 954 C CA . ALA A 1 118 ? -5.445 0.155 -9.684 1.00 94.50 118 ALA A CA 1
ATOM 955 C C . ALA A 1 118 ? -4.315 1.205 -9.709 1.00 94.50 118 ALA A C 1
ATOM 957 O O . ALA A 1 118 ? -3.180 0.878 -10.042 1.00 94.50 118 ALA A O 1
ATOM 958 N N . GLU A 1 119 ? -4.600 2.445 -9.296 1.00 95.88 119 GLU A N 1
ATOM 959 C CA . GLU A 1 119 ? -3.593 3.510 -9.191 1.00 95.88 119 GLU A CA 1
ATOM 960 C C . GLU A 1 119 ? -2.540 3.191 -8.119 1.00 95.88 119 GLU A C 1
ATOM 962 O O . GLU A 1 119 ? -1.338 3.321 -8.351 1.00 95.88 119 GLU A O 1
ATOM 967 N N . GLU A 1 120 ? -2.979 2.724 -6.950 1.00 96.69 120 GLU A N 1
ATOM 968 C CA . GLU A 1 120 ? -2.078 2.314 -5.872 1.00 96.69 120 GLU A CA 1
ATOM 969 C C . GLU A 1 120 ? -1.225 1.104 -6.273 1.00 96.69 120 GLU A C 1
ATOM 971 O O . GLU A 1 120 ? -0.029 1.076 -5.983 1.00 96.69 120 GLU A O 1
ATOM 976 N N . LEU A 1 121 ? -1.808 0.130 -6.976 1.00 97.62 121 LEU A N 1
ATOM 977 C CA . LEU A 1 121 ? -1.089 -1.031 -7.502 1.00 97.62 121 LEU A CA 1
ATOM 978 C C . LEU A 1 121 ? -0.047 -0.638 -8.544 1.00 97.62 121 LEU A C 1
ATOM 980 O O . LEU A 1 121 ? 1.085 -1.116 -8.475 1.00 97.62 121 LEU A O 1
ATOM 984 N N . GLU A 1 122 ? -0.392 0.248 -9.479 1.00 97.38 122 GLU A N 1
ATOM 985 C CA . GLU A 1 122 ? 0.562 0.782 -10.451 1.00 97.38 122 GLU A CA 1
ATOM 986 C C . GLU A 1 122 ? 1.726 1.490 -9.745 1.00 97.38 122 GLU A C 1
ATOM 988 O O . GLU A 1 122 ? 2.894 1.249 -10.066 1.00 97.38 122 GLU A O 1
ATOM 993 N N . PHE A 1 123 ? 1.429 2.321 -8.746 1.00 97.69 123 PHE A N 1
ATOM 994 C CA . PHE A 1 123 ? 2.450 3.031 -7.984 1.00 97.69 123 PHE A CA 1
ATOM 995 C C . PHE A 1 123 ? 3.389 2.083 -7.223 1.00 97.69 123 PHE A C 1
ATOM 997 O O . PHE A 1 123 ? 4.616 2.253 -7.270 1.00 97.69 123 PHE A O 1
ATOM 1004 N N . VAL A 1 124 ? 2.840 1.066 -6.552 1.00 97.69 124 VAL A N 1
ATOM 1005 C CA . VAL A 1 124 ? 3.646 0.046 -5.867 1.00 97.69 124 VAL A CA 1
ATOM 1006 C C . VAL A 1 124 ? 4.479 -0.733 -6.881 1.00 97.69 124 VAL A C 1
ATOM 1008 O O . VAL A 1 124 ? 5.681 -0.883 -6.673 1.00 97.69 124 VAL A O 1
ATOM 1011 N N . LEU A 1 125 ? 3.904 -1.145 -8.014 1.00 97.19 125 LEU A N 1
ATOM 1012 C CA . LEU A 1 125 ? 4.632 -1.851 -9.066 1.00 97.19 125 LEU A CA 1
ATOM 1013 C C . LEU A 1 125 ? 5.829 -1.030 -9.563 1.00 97.19 125 LEU A C 1
ATOM 1015 O O . LEU A 1 125 ? 6.960 -1.513 -9.521 1.00 97.19 125 LEU A O 1
ATOM 1019 N N . ARG A 1 126 ? 5.628 0.232 -9.952 1.00 95.94 126 ARG A N 1
ATOM 1020 C CA . ARG A 1 126 ? 6.726 1.112 -10.394 1.00 95.94 126 ARG A CA 1
ATOM 1021 C C . ARG A 1 126 ? 7.809 1.255 -9.328 1.00 95.94 126 ARG A C 1
ATOM 1023 O O . ARG A 1 126 ? 9.000 1.146 -9.622 1.00 95.94 126 ARG A O 1
ATOM 1030 N N . SER A 1 127 ? 7.399 1.428 -8.074 1.00 96.69 127 SER A N 1
ATOM 1031 C CA . SER A 1 127 ? 8.319 1.533 -6.939 1.00 96.69 127 SER A CA 1
ATOM 1032 C C . SER A 1 127 ? 9.126 0.244 -6.728 1.00 96.69 127 SER A C 1
ATOM 1034 O O . SER A 1 127 ? 10.336 0.298 -6.508 1.00 96.69 127 SER A O 1
ATOM 1036 N N . THR A 1 128 ? 8.496 -0.926 -6.863 1.00 96.38 128 THR A N 1
ATOM 1037 C CA . THR A 1 128 ? 9.160 -2.234 -6.721 1.00 96.38 128 THR A CA 1
ATOM 1038 C C . THR A 1 128 ? 10.151 -2.517 -7.842 1.00 96.38 128 THR A C 1
ATOM 1040 O O . THR A 1 128 ? 11.242 -3.016 -7.565 1.00 96.38 128 THR A O 1
ATOM 1043 N N . LEU A 1 129 ? 9.829 -2.141 -9.084 1.00 94.12 129 LEU A N 1
ATOM 1044 C CA . LEU A 1 129 ? 10.730 -2.251 -10.232 1.00 94.12 129 LEU A CA 1
ATOM 1045 C C . LEU A 1 129 ? 11.954 -1.344 -10.062 1.00 94.12 129 LEU A C 1
ATOM 1047 O O . LEU A 1 129 ? 13.085 -1.778 -10.286 1.00 94.12 129 LEU A O 1
ATOM 1051 N N . ALA A 1 130 ? 11.751 -0.112 -9.590 1.00 93.12 130 ALA A N 1
ATOM 1052 C CA . ALA A 1 130 ? 12.845 0.813 -9.307 1.00 93.12 130 ALA A CA 1
ATOM 1053 C C . ALA A 1 130 ? 13.745 0.321 -8.157 1.00 93.12 130 ALA A C 1
ATOM 1055 O O . ALA A 1 130 ? 14.972 0.394 -8.251 1.00 93.12 130 ALA A O 1
ATOM 1056 N N . ALA A 1 131 ? 13.154 -0.223 -7.089 1.00 93.12 131 ALA A N 1
ATOM 1057 C CA . ALA A 1 131 ? 13.881 -0.706 -5.913 1.00 93.12 131 ALA A CA 1
ATOM 1058 C C . ALA A 1 131 ? 14.430 -2.141 -6.050 1.00 93.12 131 ALA A C 1
ATOM 1060 O O . ALA A 1 131 ? 15.269 -2.551 -5.246 1.00 93.12 131 ALA A O 1
ATOM 1061 N N . GLY A 1 132 ? 13.965 -2.914 -7.036 1.00 92.12 132 GLY A N 1
ATOM 1062 C CA . GLY A 1 132 ? 14.304 -4.329 -7.200 1.00 92.12 132 GLY A CA 1
ATOM 1063 C C . GLY A 1 132 ? 13.771 -5.219 -6.073 1.00 92.12 132 GLY A C 1
ATOM 1064 O O . GLY A 1 132 ? 14.453 -6.159 -5.667 1.00 92.12 132 GLY A O 1
ATOM 1065 N N . TYR A 1 133 ? 12.592 -4.907 -5.529 1.00 94.50 133 TYR A N 1
ATOM 1066 C CA . TYR A 1 133 ? 12.051 -5.537 -4.320 1.00 94.50 133 TYR A CA 1
ATOM 1067 C C . TYR A 1 133 ? 10.779 -6.335 -4.621 1.00 94.50 133 TYR A C 1
ATOM 1069 O O . TYR A 1 133 ? 9.818 -5.763 -5.116 1.00 94.50 133 TYR A O 1
ATOM 1077 N N . GLU A 1 134 ? 10.776 -7.644 -4.336 1.00 93.00 134 GLU A N 1
ATOM 1078 C CA . GLU A 1 134 ? 9.620 -8.553 -4.507 1.00 93.00 134 GLU A CA 1
ATOM 1079 C C . GLU A 1 134 ? 8.848 -8.385 -5.837 1.00 93.00 134 GLU A C 1
ATOM 1081 O O . GLU A 1 134 ? 7.631 -8.541 -5.898 1.00 93.00 134 GLU A O 1
ATOM 1086 N N . MET A 1 135 ? 9.560 -8.076 -6.928 1.00 93.38 135 MET A N 1
ATOM 1087 C CA . MET A 1 135 ? 8.954 -7.651 -8.199 1.00 93.38 135 MET A CA 1
ATOM 1088 C C . MET A 1 135 ? 7.962 -8.665 -8.777 1.00 93.38 135 MET A C 1
ATOM 1090 O O . MET A 1 135 ? 6.954 -8.263 -9.344 1.00 93.38 135 MET A O 1
ATOM 1094 N N . GLY A 1 136 ? 8.234 -9.967 -8.632 1.00 91.88 136 GLY A N 1
ATOM 1095 C CA . GLY A 1 136 ? 7.346 -11.020 -9.137 1.00 91.88 136 GLY A CA 1
ATOM 1096 C C . GLY A 1 136 ? 5.964 -10.976 -8.485 1.00 91.88 136 GLY A C 1
ATOM 1097 O O . GLY A 1 136 ? 4.960 -10.961 -9.187 1.00 91.88 136 GLY A O 1
ATOM 1098 N N . TYR A 1 137 ? 5.923 -10.845 -7.156 1.00 94.31 137 TYR A N 1
ATOM 1099 C CA . TYR A 1 137 ? 4.676 -10.772 -6.395 1.00 94.31 137 TYR A CA 1
ATOM 1100 C C . TYR A 1 137 ? 3.834 -9.559 -6.803 1.00 94.31 137 TYR A C 1
ATOM 1102 O O . TYR A 1 137 ? 2.652 -9.677 -7.121 1.00 94.31 137 TYR A O 1
ATOM 1110 N N . TRP A 1 138 ? 4.452 -8.376 -6.817 1.00 95.81 138 TRP A N 1
ATOM 1111 C CA . TRP A 1 138 ? 3.736 -7.134 -7.105 1.00 95.81 138 TRP A CA 1
ATOM 1112 C C . TRP A 1 138 ? 3.318 -7.016 -8.569 1.00 95.81 138 TRP A C 1
ATOM 1114 O O . TRP A 1 138 ? 2.302 -6.386 -8.855 1.00 95.81 138 TRP A O 1
ATOM 1124 N N . LEU A 1 139 ? 4.046 -7.655 -9.486 1.00 95.44 139 LEU A N 1
ATOM 1125 C CA . LEU A 1 139 ? 3.647 -7.764 -10.884 1.00 95.44 139 LEU A CA 1
ATOM 1126 C C . LEU A 1 139 ? 2.391 -8.617 -11.052 1.00 95.44 139 LEU A C 1
ATOM 1128 O O . LEU A 1 139 ? 1.459 -8.183 -11.726 1.00 95.44 139 LEU A O 1
ATOM 1132 N N . GLU A 1 140 ? 2.357 -9.804 -10.445 1.00 94.44 140 GLU A N 1
ATOM 1133 C CA . GLU A 1 140 ? 1.186 -10.687 -10.491 1.00 94.44 140 GLU A CA 1
ATOM 1134 C C . GLU A 1 140 ? -0.030 -9.998 -9.877 1.00 94.44 140 GLU A C 1
ATOM 1136 O O . GLU A 1 140 ? -1.061 -9.859 -10.531 1.00 94.44 140 GLU A O 1
ATOM 1141 N N . ARG A 1 141 ? 0.130 -9.430 -8.680 1.00 94.19 141 ARG A N 1
ATOM 1142 C CA . ARG A 1 141 ? -0.940 -8.691 -8.008 1.00 94.19 141 ARG A CA 1
ATOM 1143 C C . ARG A 1 141 ? -1.449 -7.501 -8.830 1.00 94.19 141 ARG A C 1
ATOM 1145 O O . ARG A 1 141 ? -2.652 -7.261 -8.873 1.00 94.19 141 ARG A O 1
ATOM 1152 N N . ALA A 1 142 ? -0.561 -6.730 -9.460 1.00 95.94 142 ALA A N 1
ATOM 1153 C CA . ALA A 1 142 ? -0.968 -5.601 -10.296 1.00 95.94 142 ALA A CA 1
ATOM 1154 C C . ALA A 1 142 ? -1.744 -6.069 -11.535 1.00 95.94 142 ALA A C 1
ATOM 1156 O O . ALA A 1 142 ? -2.748 -5.454 -11.894 1.00 95.94 142 ALA A O 1
ATOM 1157 N N . ARG A 1 143 ? -1.320 -7.180 -12.151 1.00 94.81 143 ARG A N 1
ATOM 1158 C CA . ARG A 1 143 ? -2.039 -7.803 -13.268 1.00 94.81 143 ARG A CA 1
ATOM 1159 C C . ARG A 1 143 ? -3.442 -8.239 -12.843 1.00 94.81 143 ARG A C 1
ATOM 1161 O O . ARG A 1 143 ? -4.405 -7.900 -13.526 1.00 94.81 143 ARG A O 1
ATOM 1168 N N . ASP A 1 144 ? -3.561 -8.911 -11.702 1.00 93.88 144 ASP A N 1
ATOM 1169 C CA . ASP A 1 144 ? -4.849 -9.362 -11.162 1.00 93.88 144 ASP A CA 1
ATOM 1170 C C . ASP A 1 144 ? -5.763 -8.184 -10.787 1.00 93.88 144 ASP A C 1
ATOM 1172 O O . ASP A 1 144 ? -6.982 -8.255 -10.942 1.00 93.88 144 ASP A O 1
ATOM 1176 N N . GLY A 1 145 ? -5.175 -7.065 -10.356 1.00 92.19 145 GLY A N 1
ATOM 1177 C CA . GLY A 1 145 ? -5.879 -5.813 -10.074 1.00 92.19 145 GLY A CA 1
ATOM 1178 C C . GLY A 1 145 ? -6.197 -4.949 -11.300 1.00 92.19 145 GLY A C 1
ATOM 1179 O O . GLY A 1 145 ? -6.649 -3.816 -11.134 1.00 92.19 145 GLY A O 1
ATOM 1180 N N . GLY A 1 146 ? -5.965 -5.446 -12.520 1.00 92.06 146 GLY A N 1
ATOM 1181 C CA . GLY A 1 146 ? -6.339 -4.769 -13.766 1.00 92.06 146 GLY A CA 1
ATOM 1182 C C . GLY A 1 146 ? -5.394 -3.649 -14.213 1.00 92.06 146 GLY A C 1
ATOM 1183 O O . GLY A 1 146 ? -5.770 -2.831 -15.053 1.00 92.06 146 GLY A O 1
ATOM 1184 N N . VAL A 1 147 ? -4.174 -3.592 -13.677 1.00 95.62 147 VAL A N 1
ATOM 1185 C CA . VAL A 1 147 ? -3.146 -2.643 -14.123 1.00 95.62 147 VAL A CA 1
ATOM 1186 C C . VAL A 1 147 ? -2.586 -3.079 -15.479 1.00 95.62 147 VAL A C 1
ATOM 1188 O O . VAL A 1 147 ? -2.334 -4.261 -15.711 1.00 95.62 147 VAL A O 1
ATOM 1191 N N . ALA A 1 148 ? -2.326 -2.119 -16.371 1.00 93.94 148 ALA A N 1
ATOM 1192 C CA . ALA A 1 148 ? -1.701 -2.354 -17.675 1.00 93.94 148 ALA A CA 1
ATOM 1193 C C . ALA A 1 148 ? -0.184 -2.619 -17.547 1.00 93.94 148 ALA A C 1
ATOM 1195 O O . ALA A 1 148 ? 0.652 -1.823 -17.987 1.00 93.94 148 ALA A O 1
ATOM 1196 N N . VAL A 1 149 ? 0.168 -3.743 -16.920 1.00 93.25 149 VAL A N 1
ATOM 1197 C CA . VAL A 1 149 ? 1.541 -4.141 -16.570 1.00 93.25 149 VAL A CA 1
ATOM 1198 C C . VAL A 1 149 ? 2.477 -4.089 -17.775 1.00 93.25 149 VAL A C 1
ATOM 1200 O O . VAL A 1 149 ? 3.575 -3.547 -17.682 1.00 93.25 149 VAL A O 1
ATOM 1203 N N . GLU A 1 150 ? 2.052 -4.601 -18.925 1.00 90.50 150 GLU A N 1
ATOM 1204 C CA . GLU A 1 150 ? 2.877 -4.687 -20.130 1.00 90.50 150 GLU A CA 1
ATOM 1205 C C . GLU A 1 150 ? 3.280 -3.294 -20.643 1.00 90.50 150 GLU A C 1
ATOM 1207 O O . GLU A 1 150 ? 4.414 -3.096 -21.086 1.00 90.50 150 GLU A O 1
ATOM 1212 N N . GLY A 1 151 ? 2.386 -2.305 -20.519 1.00 89.31 151 GLY A N 1
ATOM 1213 C CA . GLY A 1 151 ? 2.676 -0.910 -20.855 1.00 89.31 151 GLY A CA 1
ATOM 1214 C C . GLY A 1 151 ? 3.698 -0.284 -19.906 1.00 89.31 151 GLY A C 1
ATOM 1215 O O . GLY A 1 151 ? 4.610 0.413 -20.353 1.00 89.31 151 GLY A O 1
ATOM 1216 N N . ILE A 1 152 ? 3.591 -0.585 -18.609 1.00 91.75 152 ILE A N 1
ATOM 1217 C CA . ILE A 1 152 ? 4.544 -0.126 -17.591 1.00 91.75 152 ILE A CA 1
ATOM 1218 C C . ILE A 1 152 ? 5.922 -0.735 -17.849 1.00 91.75 152 ILE A C 1
ATOM 1220 O O . ILE A 1 152 ? 6.896 0.003 -17.944 1.00 91.75 152 ILE A O 1
ATOM 1224 N N . LEU A 1 153 ? 6.017 -2.057 -18.026 1.00 89.62 153 LEU A N 1
ATOM 1225 C CA . LEU A 1 153 ? 7.294 -2.732 -18.276 1.00 89.62 153 LEU A CA 1
ATOM 1226 C C . LEU A 1 153 ? 7.974 -2.190 -19.536 1.00 89.62 153 LEU A C 1
ATOM 1228 O O . LEU A 1 153 ? 9.171 -1.913 -19.508 1.00 89.62 153 LEU A O 1
ATOM 1232 N N . LYS A 1 154 ? 7.219 -1.973 -20.621 1.00 87.44 154 LYS A N 1
ATOM 1233 C CA . LYS A 1 154 ? 7.766 -1.375 -21.844 1.00 87.44 154 LYS A CA 1
ATOM 1234 C C . LYS A 1 154 ? 8.321 0.030 -21.593 1.00 87.44 154 LYS A C 1
ATOM 1236 O O . LYS A 1 154 ? 9.435 0.313 -22.015 1.00 87.44 154 LYS A O 1
ATOM 1241 N N . GLY A 1 155 ? 7.581 0.884 -20.885 1.00 86.94 155 GLY A N 1
ATOM 1242 C CA . GLY A 1 155 ? 8.052 2.232 -20.553 1.00 86.94 155 GLY A CA 1
ATOM 1243 C C . GLY A 1 155 ? 9.289 2.227 -19.647 1.00 86.94 155 GLY A C 1
ATOM 1244 O O . GLY A 1 155 ? 10.221 2.998 -19.854 1.00 86.94 155 GLY A O 1
ATOM 1245 N N . GLU A 1 156 ? 9.342 1.322 -18.670 1.00 88.00 156 GLU A N 1
ATOM 1246 C CA . GLU A 1 156 ? 10.457 1.242 -17.722 1.00 88.00 156 GLU A CA 1
ATOM 1247 C C . GLU A 1 156 ? 11.720 0.584 -18.319 1.00 88.00 156 GLU A C 1
ATOM 1249 O O . GLU A 1 156 ? 12.826 0.838 -17.836 1.00 88.00 156 GLU A O 1
ATOM 1254 N N . LEU A 1 157 ? 11.607 -0.199 -19.403 1.00 83.31 157 LEU A N 1
ATOM 1255 C CA . LEU A 1 157 ? 12.766 -0.652 -20.194 1.00 83.31 157 LEU A CA 1
ATOM 1256 C C . LEU A 1 157 ? 13.533 0.515 -20.829 1.00 83.31 157 LEU A C 1
ATOM 1258 O O . LEU A 1 157 ? 14.744 0.418 -21.017 1.00 83.31 157 LEU A O 1
ATOM 1262 N N . GLU A 1 158 ? 12.850 1.617 -21.127 1.00 84.19 158 GLU A N 1
ATOM 1263 C CA . GLU A 1 158 ? 13.439 2.838 -21.688 1.00 84.19 158 GLU A CA 1
ATOM 1264 C C . GLU A 1 158 ? 13.848 3.842 -20.596 1.00 84.19 158 GLU A C 1
ATOM 1266 O O . GLU A 1 158 ? 14.355 4.925 -20.893 1.00 84.19 158 GLU A O 1
ATOM 1271 N N . SER A 1 159 ? 13.665 3.490 -19.317 1.00 80.62 159 SER A N 1
ATOM 1272 C CA . SER A 1 159 ? 13.967 4.365 -18.184 1.00 80.62 159 SER A CA 1
ATOM 1273 C C . SER A 1 159 ? 15.415 4.845 -18.221 1.00 80.62 159 SER A C 1
ATOM 1275 O O . SER A 1 159 ? 16.342 4.061 -18.429 1.00 80.62 159 SER A O 1
ATOM 1277 N N . ALA A 1 160 ? 15.649 6.128 -17.937 1.00 77.12 160 ALA A N 1
ATOM 1278 C CA . ALA A 1 160 ? 17.002 6.675 -17.832 1.00 77.12 160 ALA A CA 1
ATOM 1279 C C . ALA A 1 160 ? 17.812 6.021 -16.693 1.00 77.12 160 ALA A C 1
ATOM 1281 O O . ALA A 1 160 ? 19.044 6.017 -16.737 1.00 77.12 160 ALA A O 1
ATOM 1282 N N . VAL A 1 161 ? 17.136 5.420 -15.705 1.00 80.75 161 VAL A N 1
ATOM 1283 C CA . VAL A 1 161 ? 17.750 4.787 -14.533 1.00 80.75 161 VAL A CA 1
ATOM 1284 C C . VAL A 1 161 ? 18.211 3.360 -14.874 1.00 80.75 161 VAL A C 1
ATOM 1286 O O . VAL A 1 161 ? 17.372 2.478 -15.072 1.00 80.75 161 VAL A O 1
ATOM 1289 N N . PRO A 1 162 ? 19.531 3.071 -14.887 1.00 79.19 162 PRO A N 1
ATOM 1290 C CA . PRO A 1 162 ? 20.043 1.761 -15.301 1.00 79.19 162 PRO A CA 1
ATOM 1291 C C . PRO A 1 162 ? 19.537 0.594 -14.448 1.00 79.19 162 PRO A C 1
ATOM 1293 O O . PRO A 1 162 ? 19.256 -0.481 -14.975 1.00 79.19 162 PRO A O 1
ATOM 1296 N N . ASN A 1 163 ? 19.379 0.812 -13.140 1.00 84.19 163 ASN A N 1
ATOM 1297 C CA . ASN A 1 163 ? 18.887 -0.218 -12.226 1.00 84.19 163 ASN A CA 1
ATOM 1298 C C . ASN A 1 163 ? 17.441 -0.615 -12.537 1.00 84.19 163 ASN A C 1
ATOM 1300 O O . ASN A 1 163 ? 17.141 -1.805 -12.560 1.00 84.19 163 ASN A O 1
ATOM 1304 N N . THR A 1 164 ? 16.574 0.355 -12.837 1.00 86.12 164 THR A N 1
ATOM 1305 C CA . THR A 1 164 ? 15.182 0.089 -13.212 1.00 86.12 164 THR A CA 1
ATOM 1306 C C . THR A 1 164 ? 15.117 -0.745 -14.488 1.00 86.12 164 THR A C 1
ATOM 1308 O O . THR A 1 164 ? 14.476 -1.794 -14.491 1.00 86.12 164 THR A O 1
ATOM 1311 N N . ARG A 1 165 ? 15.878 -0.377 -15.532 1.00 88.06 165 ARG A N 1
ATOM 1312 C CA . ARG A 1 165 ? 15.957 -1.174 -16.771 1.00 88.06 165 ARG A CA 1
ATOM 1313 C C . ARG A 1 165 ? 16.420 -2.606 -16.510 1.00 88.06 165 ARG A C 1
ATOM 1315 O O . ARG A 1 165 ? 15.814 -3.559 -16.992 1.00 88.06 165 ARG A O 1
ATOM 1322 N N . ALA A 1 166 ? 17.485 -2.768 -15.723 1.00 83.44 166 ALA A N 1
ATOM 1323 C CA . ALA A 1 166 ? 18.027 -4.081 -15.387 1.00 83.44 166 ALA A CA 1
ATOM 1324 C C . ALA A 1 166 ? 17.017 -4.943 -14.613 1.00 83.44 166 ALA A C 1
ATOM 1326 O O . ALA A 1 166 ? 16.920 -6.146 -14.848 1.00 83.44 166 ALA A O 1
ATOM 1327 N N . ASN A 1 167 ? 16.260 -4.337 -13.700 1.00 87.75 167 ASN A N 1
ATOM 1328 C CA . ASN A 1 167 ? 15.226 -5.009 -12.923 1.00 87.75 167 ASN A CA 1
ATOM 1329 C C . ASN A 1 167 ? 14.053 -5.459 -13.799 1.00 87.75 167 ASN A C 1
ATOM 1331 O O . ASN A 1 167 ? 13.642 -6.615 -13.716 1.00 87.75 167 ASN A O 1
ATOM 1335 N N . VAL A 1 168 ? 13.585 -4.602 -14.705 1.00 87.12 168 VAL A N 1
ATOM 1336 C CA . VAL A 1 168 ? 12.537 -4.947 -15.675 1.00 87.12 168 VAL A CA 1
ATOM 1337 C C . VAL A 1 168 ? 12.995 -6.063 -16.616 1.00 87.12 168 VAL A C 1
ATOM 1339 O O . VAL A 1 168 ? 12.265 -7.026 -16.835 1.00 87.12 168 VAL A O 1
ATOM 1342 N N . ALA A 1 169 ? 14.232 -6.004 -17.115 1.00 84.81 169 ALA A N 1
ATOM 1343 C CA . ALA A 1 169 ? 14.776 -7.056 -17.971 1.00 84.81 169 ALA A CA 1
ATOM 1344 C C . ALA A 1 169 ? 14.882 -8.412 -17.257 1.00 84.81 169 ALA A C 1
ATOM 1346 O O . ALA A 1 169 ? 14.616 -9.442 -17.873 1.00 84.81 169 ALA A O 1
ATOM 1347 N N . LYS A 1 170 ? 15.214 -8.431 -15.957 1.00 85.31 170 LYS A N 1
ATOM 1348 C CA . LYS A 1 170 ? 15.176 -9.664 -15.147 1.00 85.31 170 LYS A CA 1
ATOM 1349 C C . LYS A 1 170 ? 13.768 -10.245 -15.079 1.00 85.31 170 LYS A C 1
ATOM 1351 O O . LYS A 1 170 ? 13.606 -11.443 -15.272 1.00 85.31 170 LYS A O 1
ATOM 1356 N N . VAL A 1 171 ? 12.771 -9.400 -14.824 1.00 85.88 171 VAL A N 1
ATOM 1357 C CA . VAL A 1 171 ? 11.362 -9.808 -14.743 1.00 85.88 171 VAL A CA 1
ATOM 1358 C C . VAL A 1 171 ? 10.865 -10.382 -16.072 1.00 85.88 171 VAL A C 1
ATOM 1360 O O . VAL A 1 171 ? 10.156 -11.382 -16.081 1.00 85.88 171 VAL A O 1
ATOM 1363 N N . LEU A 1 172 ? 11.282 -9.797 -17.195 1.00 84.06 172 LEU A N 1
ATOM 1364 C CA . LEU A 1 172 ? 10.935 -10.275 -18.536 1.00 84.06 172 LEU A CA 1
ATOM 1365 C C . LEU A 1 172 ? 11.745 -11.503 -18.992 1.00 84.06 172 LEU A C 1
ATOM 1367 O O . LEU A 1 172 ? 11.521 -12.002 -20.091 1.00 84.06 172 LEU A O 1
ATOM 1371 N N . GLY A 1 173 ? 12.711 -11.979 -18.198 1.00 81.88 173 GLY A N 1
ATOM 1372 C CA . GLY A 1 173 ? 13.618 -13.058 -18.605 1.00 81.88 173 GLY A CA 1
ATOM 1373 C C . GLY A 1 173 ? 14.608 -12.661 -19.712 1.00 81.88 173 GLY A C 1
ATOM 1374 O O . GLY A 1 173 ? 15.253 -13.525 -20.295 1.00 81.88 173 GLY A O 1
ATOM 1375 N N . LEU A 1 174 ? 14.760 -11.362 -19.985 1.00 74.69 174 LEU A N 1
ATOM 1376 C CA . LEU A 1 174 ? 15.626 -10.787 -21.024 1.00 74.69 174 LEU A CA 1
ATOM 1377 C C . LEU A 1 174 ? 17.021 -10.414 -20.496 1.00 74.69 174 LEU A C 1
ATOM 1379 O O . LEU A 1 174 ? 17.716 -9.576 -21.068 1.00 74.69 174 LEU A O 1
ATOM 1383 N N . TRP A 1 175 ? 17.425 -10.960 -19.351 1.00 65.25 175 TRP A N 1
ATOM 1384 C CA . TRP A 1 175 ? 18.634 -10.512 -18.671 1.00 65.25 175 TRP A CA 1
ATOM 1385 C C . TRP A 1 175 ? 19.908 -10.830 -19.478 1.00 65.25 175 TRP A C 1
ATOM 1387 O O . TRP A 1 175 ? 20.272 -11.989 -19.652 1.00 65.25 175 TRP A O 1
ATOM 1397 N N . SER A 1 176 ? 20.614 -9.775 -19.904 1.00 60.41 176 SER A N 1
ATOM 1398 C CA . SER A 1 176 ? 21.990 -9.814 -20.422 1.00 60.41 176 SER A CA 1
ATOM 1399 C C . SER A 1 176 ? 22.861 -8.770 -19.694 1.00 60.41 176 SER A C 1
ATOM 1401 O O . SER A 1 176 ? 22.382 -7.664 -19.411 1.00 60.41 176 SER A O 1
ATOM 1403 N N . PRO A 1 177 ? 24.155 -9.053 -19.427 1.00 58.97 177 PRO A N 1
ATOM 1404 C CA . PRO A 1 177 ? 25.122 -8.071 -18.921 1.00 58.97 177 PRO A CA 1
ATOM 1405 C C . PRO A 1 177 ? 25.267 -6.799 -19.783 1.00 58.97 177 PRO A C 1
ATOM 1407 O O . PRO A 1 177 ? 25.725 -5.767 -19.293 1.00 58.97 177 PRO A O 1
ATOM 1410 N N . GLU A 1 178 ? 24.904 -6.842 -21.067 1.00 56.91 178 GLU A N 1
ATOM 1411 C CA . GLU A 1 178 ? 24.948 -5.693 -21.995 1.00 56.91 178 GLU A CA 1
ATOM 1412 C C . GLU A 1 178 ? 23.798 -4.699 -21.756 1.00 56.91 178 GLU A C 1
ATOM 1414 O O . GLU A 1 178 ? 23.959 -3.487 -21.899 1.00 56.91 178 GLU A O 1
ATOM 1419 N N . LEU A 1 179 ? 22.653 -5.198 -21.289 1.00 57.22 179 LEU A N 1
ATOM 1420 C CA . LEU A 1 179 ? 21.445 -4.415 -21.011 1.00 57.22 179 LEU A CA 1
ATOM 1421 C C . LEU A 1 179 ? 21.630 -3.491 -19.795 1.00 57.22 179 LEU A C 1
ATOM 1423 O O . LEU A 1 179 ? 21.141 -2.361 -19.764 1.00 57.22 179 LEU A O 1
ATOM 1427 N N . VAL A 1 180 ? 22.448 -3.932 -18.835 1.00 54.88 180 VAL A N 1
ATOM 1428 C CA . VAL A 1 180 ? 22.877 -3.151 -17.663 1.00 54.88 180 VAL A CA 1
ATOM 1429 C C . VAL A 1 180 ? 23.775 -1.970 -18.061 1.00 54.88 180 VAL A C 1
ATOM 1431 O O . VAL A 1 180 ? 23.755 -0.932 -17.402 1.00 54.88 180 VAL A O 1
ATOM 1434 N N . ARG A 1 181 ? 24.523 -2.089 -19.168 1.00 56.62 181 ARG A N 1
ATOM 1435 C CA . ARG A 1 181 ? 25.445 -1.054 -19.671 1.00 56.62 181 ARG A CA 1
ATOM 1436 C C . ARG A 1 181 ? 24.771 0.008 -20.546 1.00 56.62 181 ARG A C 1
ATOM 1438 O O . ARG A 1 181 ? 25.410 0.993 -20.891 1.00 56.62 181 ARG A O 1
ATOM 1445 N N . GLY A 1 182 ? 23.477 -0.143 -20.849 1.00 52.09 182 GLY A N 1
ATOM 1446 C CA . GLY A 1 182 ? 22.725 0.809 -21.677 1.00 52.09 182 GLY A CA 1
ATOM 1447 C C . GLY A 1 182 ? 22.977 0.677 -23.183 1.00 52.09 182 GLY A C 1
ATOM 1448 O O . GLY A 1 182 ? 22.517 1.519 -23.942 1.00 52.09 182 GLY A O 1
ATOM 1449 N N . GLU A 1 183 ? 23.667 -0.378 -23.620 1.00 53.06 183 GLU A N 1
ATOM 1450 C CA . GLU A 1 183 ? 24.029 -0.590 -25.031 1.00 53.06 183 GLU A CA 1
ATOM 1451 C C . GLU A 1 183 ? 22.969 -1.392 -25.811 1.00 53.06 183 GLU A C 1
ATOM 1453 O O . GLU A 1 183 ? 22.996 -1.437 -27.037 1.00 53.06 183 GLU A O 1
ATOM 1458 N N . ALA A 1 184 ? 22.000 -2.008 -25.124 1.00 48.81 184 ALA A N 1
ATOM 1459 C CA . ALA A 1 184 ? 21.100 -3.005 -25.710 1.00 48.81 184 ALA A CA 1
ATOM 1460 C C . ALA A 1 184 ? 19.659 -2.512 -25.957 1.00 48.81 184 ALA A C 1
ATOM 1462 O O . ALA A 1 184 ? 18.711 -3.260 -25.740 1.00 48.81 184 ALA A O 1
ATOM 1463 N N . ILE A 1 185 ? 19.466 -1.276 -26.431 1.00 49.34 185 ILE A N 1
ATOM 1464 C CA . ILE A 1 185 ? 18.134 -0.825 -26.904 1.00 49.34 185 ILE A CA 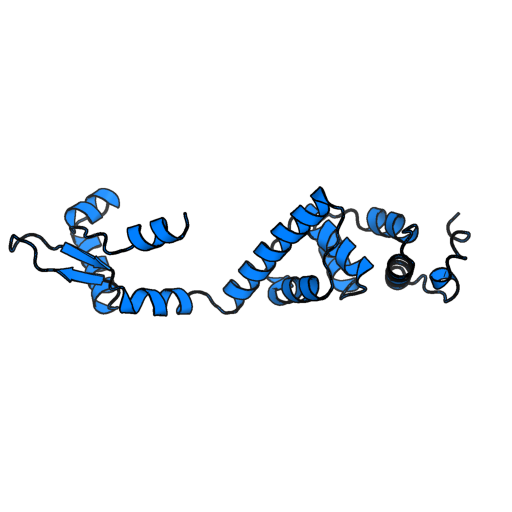1
ATOM 1465 C C . ILE A 1 185 ? 17.856 -1.306 -28.350 1.00 49.34 185 ILE A C 1
ATOM 1467 O O . ILE A 1 185 ? 16.728 -1.263 -28.823 1.00 49.34 185 ILE A O 1
ATOM 1471 N N . ALA A 1 186 ? 18.848 -1.865 -29.052 1.00 48.31 186 ALA A N 1
ATOM 1472 C CA . ALA A 1 186 ? 18.709 -2.262 -3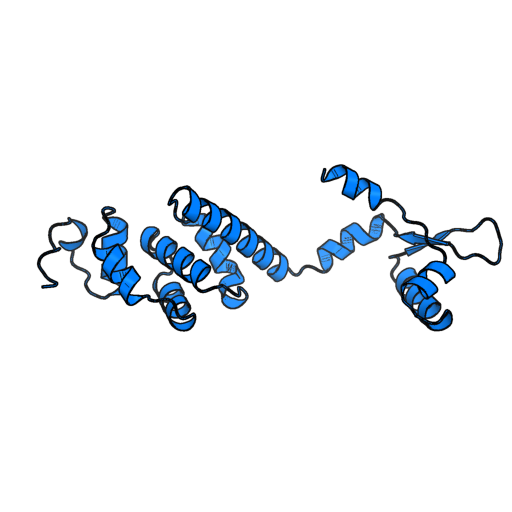0.458 1.00 48.31 186 ALA A CA 1
ATOM 1473 C C . ALA A 1 186 ? 17.980 -3.604 -30.723 1.00 48.31 186 ALA A C 1
ATOM 1475 O O . ALA A 1 186 ? 17.787 -3.949 -31.884 1.00 48.31 186 ALA A O 1
ATOM 1476 N N . TRP A 1 187 ? 17.580 -4.372 -29.699 1.00 41.72 187 TRP A N 1
ATOM 1477 C CA . TRP A 1 187 ? 17.095 -5.758 -29.873 1.00 41.72 187 TRP A CA 1
ATOM 1478 C C . TRP A 1 187 ? 15.566 -5.950 -29.826 1.00 41.72 187 TRP A C 1
ATOM 1480 O O . TRP A 1 187 ? 15.104 -7.087 -29.854 1.00 41.72 187 TRP A O 1
ATOM 1490 N N . LEU A 1 188 ? 14.772 -4.875 -29.769 1.00 43.97 188 LEU A N 1
ATOM 1491 C CA . LEU A 1 188 ? 13.298 -4.943 -29.741 1.00 43.97 188 LEU A CA 1
ATOM 1492 C C . LEU A 1 188 ? 12.637 -4.173 -30.903 1.00 43.97 188 LEU A C 1
ATOM 1494 O O . LEU A 1 188 ? 11.611 -3.520 -30.704 1.00 43.97 188 LEU A O 1
ATOM 1498 N N . ALA A 1 189 ? 13.233 -4.238 -32.098 1.00 40.09 189 ALA A N 1
ATOM 1499 C CA . ALA A 1 189 ? 12.624 -3.785 -33.353 1.00 40.09 189 ALA A CA 1
ATOM 1500 C C . ALA A 1 189 ? 12.064 -4.969 -34.151 1.00 40.09 189 ALA A C 1
ATOM 1502 O O . ALA A 1 189 ? 12.785 -5.988 -34.259 1.00 40.09 189 ALA A O 1
#